Protein 1AKY (pdb70)

Solvent-accessible surface area: 11157 Å² total; per-residue (Å²): 169,62,3,56,0,0,2,6,4,7,14,19,3,20,28,45,56,4,0,70,50,0,72,127,92,0,124,3,9,55,5,10,3,18,60,36,11,64,52,41,37,94,146,45,47,142,53,0,92,90,2,73,128,66,26,43,104,4,37,57,16,53,38,97,63,12,9,85,35,0,92,79,62,15,100,106,43,112,43,12,189,75,4,1,0,0,14,10,2,5,72,12,55,56,5,1,97,82,2,69,86,28,5,137,140,91,57,39,81,25,63,49,0,0,12,0,96,21,99,48,149,77,0,67,47,50,2,89,5,40,8,17,4,80,76,60,35,93,33,26,15,95,132,121,64,74,9,184,77,110,111,104,0,48,123,66,42,87,66,8,64,101,41,66,11,4,70,57,104,3,4,129,118,33,18,62,14,11,75,73,84,9,66,54,0,9,77,48,7,96,184,82,62,33,79,12,14,2,67,1,45,76,84,74,81,67,7,49,60,34,0,22,89,79,13,63,88,108

Nearest PDB structures (foldseek):
  2aky-assembly1_A  TM=9.983E-01  e=8.468E-45  Saccharomyces cerevisiae
  3aky-assembly1_A  TM=1.003E+00  e=2.292E-43  Saccharomyces cerevisiae
  1dvr-assembly1_B  TM=8.438E-01  e=1.370E-36  Saccharomyces cerevisiae
  5g3y-assembly1_A  TM=9.741E-01  e=3.242E-28  synthetic construct
  1p3j-assembly1_A  TM=9.763E-01  e=2.985E-27  Bacillus subtilis

Foldseek 3Di:
DAAAEEEDEAALLQLLVQQVVVCVVQVAAEAELVLVLLVCLVVVHPSNVVVVVQLLQQHDDDLVVSLVVVLCCCVPPPRCVRYYYYGPPPQFPVRVVSVQVSCVVVVHHHQAYEYRDDDPVVRLQSLQQWWADSVPGRIAGVPQGAQPPHQADVVPGHGTHRDSNRDPSSSVSNRVSNVPGRVVVQVVCVVVPRYDYFHSVDDDVRRNVRVCVSSPHD

Structure (mmCIF, N/CA/C/O backbone):
data_1AKY
#
_entry.id   1AKY
#
_cell.length_a   36.300
_cell.length_b   40.500
_cell.length_c   45.700
_cell.angle_alpha   110.80
_cell.angle_beta   109.00
_cell.angle_gamma   63.30
#
_symmetry.space_group_name_H-M   'P 1'
#
loop_
_entity.id
_entity.type
_entity.pdbx_description
1 polymer 'ADENYLATE KINASE'
2 non-polymer "BIS(ADENOSINE)-5'-PENTAPHOSPHATE"
3 non-polymer IMIDAZOLE
4 water water
#
loop_
_atom_site.group_PDB
_atom_site.id
_atom_site.type_symbol
_atom_site.label_atom_id
_atom_site.label_alt_id
_atom_site.label_comp_id
_atom_site.label_asym_id
_atom_site.label_entity_id
_atom_site.label_seq_id
_atom_site.pdbx_PDB_ins_code
_atom_site.Cartn_x
_atom_site.Cartn_y
_atom_site.Cartn_z
_atom_site.occupancy
_atom_site.B_iso_or_equiv
_atom_site.auth_seq_id
_atom_site.auth_comp_id
_atom_site.auth_asym_id
_atom_site.auth_atom_id
_atom_site.pdbx_PDB_model_num
ATOM 1 N N . GLU A 1 3 ? 14.184 13.490 -4.929 1.00 119.24 3 GLU A N 1
ATOM 2 C CA . GLU A 1 3 ? 15.396 13.411 -4.121 1.00 109.94 3 GLU A CA 1
ATOM 3 C C . GLU A 1 3 ? 15.866 14.851 -3.880 1.00 99.12 3 GLU A C 1
ATOM 4 O O . GLU A 1 3 ? 16.993 15.085 -3.434 1.00 99.66 3 GLU A O 1
ATOM 11 N N . SER A 1 4 ? 15.007 15.811 -4.221 1.00 86.29 4 SER A N 1
ATOM 12 C CA . SER A 1 4 ? 15.322 17.228 -4.061 1.00 70.89 4 SER A CA 1
ATOM 13 C C . SER A 1 4 ? 14.070 18.032 -3.724 1.00 59.33 4 SER A C 1
ATOM 14 O O . SER A 1 4 ? 12.996 17.802 -4.288 1.00 58.86 4 SER A O 1
ATOM 19 N N . ILE A 1 5 ? 14.201 18.929 -2.752 1.00 44.03 5 ILE A N 1
ATOM 20 C CA . ILE A 1 5 ? 13.074 19.721 -2.282 1.00 33.58 5 ILE A CA 1
ATOM 21 C C . ILE A 1 5 ? 13.547 21.144 -1.984 1.00 26.04 5 ILE A C 1
ATOM 22 O O . ILE A 1 5 ? 14.699 21.353 -1.599 1.00 24.74 5 ILE A O 1
ATOM 28 N N . ARG A 1 6 ? 12.726 22.115 -2.368 1.00 19.02 6 ARG A N 1
ATOM 29 C CA . ARG A 1 6 ? 12.880 23.485 -1.904 1.00 18.55 6 ARG A CA 1
ATOM 30 C C . ARG A 1 6 ? 11.579 23.883 -1.238 1.00 16.49 6 ARG A C 1
ATOM 31 O O . ARG A 1 6 ? 10.536 23.965 -1.893 1.00 20.58 6 ARG A O 1
ATOM 45 N N . MET A 1 7 ? 11.616 24.044 0.080 1.00 16.55 7 MET A N 1
ATOM 46 C CA . MET A 1 7 ? 10.387 24.238 0.835 1.00 15.82 7 MET A CA 1
ATOM 47 C C . MET A 1 7 ? 10.553 25.163 2.041 1.00 15.48 7 MET A C 1
ATOM 48 O O . MET A 1 7 ? 11.664 25.406 2.508 1.00 17.04 7 MET A O 1
ATOM 54 N N . VAL A 1 8 ? 9.423 25.630 2.563 1.00 16.55 8 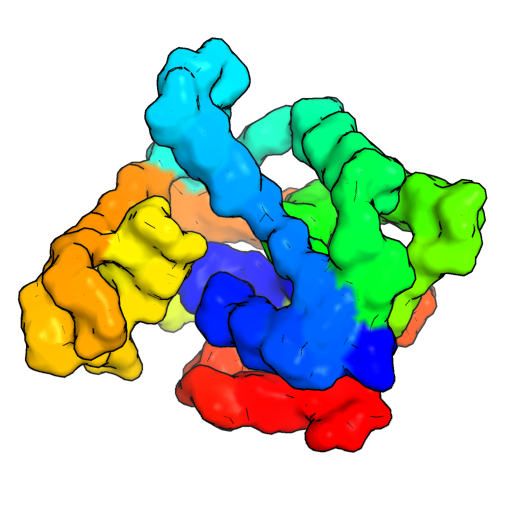VAL A N 1
ATOM 55 C CA . VAL A 1 8 ? 9.379 26.424 3.790 1.00 16.72 8 VAL A CA 1
ATOM 56 C C . VAL A 1 8 ? 8.557 25.694 4.870 1.00 18.07 8 VAL A C 1
ATOM 57 O O . VAL A 1 8 ? 7.533 25.083 4.570 1.00 15.83 8 VAL A O 1
ATOM 62 N N . LEU A 1 9 ? 9.052 25.699 6.107 1.00 14.11 9 LEU A N 1
ATOM 63 C CA . LEU A 1 9 ? 8.326 25.152 7.261 1.00 17.66 9 LEU A CA 1
ATOM 64 C C . LEU A 1 9 ? 7.829 26.314 8.131 1.00 19.26 9 LEU A C 1
ATOM 65 O O . LEU A 1 9 ? 8.634 27.111 8.616 1.00 18.58 9 LEU A O 1
ATOM 71 N N . ILE A 1 10 ? 6.510 26.438 8.281 1.00 14.51 10 ILE A N 1
ATOM 72 C CA . ILE A 1 10 ? 5.899 27.559 9.003 1.00 16.84 10 ILE A CA 1
ATOM 73 C C . ILE A 1 10 ? 5.126 27.011 10.203 1.00 15.46 10 ILE A C 1
ATOM 74 O O . ILE A 1 10 ? 4.346 26.074 10.054 1.00 16.96 10 ILE A O 1
ATOM 80 N N . GLY A 1 11 ? 5.269 27.643 11.361 1.00 14.15 11 GLY A N 1
ATOM 81 C CA . GLY A 1 11 ? 4.486 27.232 12.513 1.00 16.36 11 GLY A CA 1
ATOM 82 C C . GLY A 1 11 ? 4.733 28.119 13.719 1.00 15.77 11 GLY A C 1
ATOM 83 O O . GLY A 1 11 ? 5.784 28.751 13.803 1.00 13.58 11 GLY A O 1
ATOM 85 N N . PRO A 1 12 ? 3.795 28.177 14.683 1.00 16.82 12 PRO A N 1
ATOM 86 C CA . PRO A 1 12 ? 4.023 28.899 15.943 1.00 11.69 12 PRO A CA 1
ATOM 87 C C . PRO A 1 12 ? 5.144 28.287 16.792 1.00 12.14 12 PRO A C 1
ATOM 88 O O . PRO A 1 12 ? 5.534 27.140 16.588 1.00 14.56 12 PRO A O 1
ATOM 92 N N . PRO A 1 13 ? 5.678 29.053 17.759 1.00 17.09 13 PRO A N 1
ATOM 93 C CA . PRO A 1 13 ? 6.661 28.486 18.690 1.00 16.79 13 PRO A CA 1
ATOM 94 C C . PRO A 1 13 ? 6.167 27.202 19.363 1.00 16.17 13 PRO A C 1
ATOM 95 O O . PRO A 1 13 ? 5.051 27.150 19.883 1.00 14.44 13 PRO A O 1
ATOM 99 N N . GLY A 1 14 ? 6.978 26.152 19.274 1.00 13.83 14 GLY A N 1
ATOM 100 C CA . GLY A 1 14 ? 6.620 24.877 19.872 1.00 16.28 14 GLY A CA 1
ATOM 101 C C . GLY A 1 14 ? 5.846 23.898 18.994 1.00 15.42 14 GLY A C 1
ATOM 102 O O . GLY A 1 14 ? 5.577 22.781 19.428 1.00 17.08 14 GLY A O 1
ATOM 104 N N . ALA A 1 15 ? 5.527 24.271 17.756 1.00 13.48 15 ALA A N 1
ATOM 105 C CA . ALA A 1 15 ? 4.714 23.411 16.892 1.00 14.21 15 ALA A CA 1
ATOM 106 C C . ALA A 1 15 ? 5.413 22.129 16.432 1.00 15.46 15 ALA A C 1
ATOM 107 O O . ALA A 1 15 ? 4.752 21.149 16.081 1.00 15.82 15 ALA A O 1
ATOM 110 N N . GLY A 1 16 ? 6.741 22.161 16.362 1.00 14.80 16 GLY A N 1
ATOM 111 C CA . GLY A 1 16 ? 7.490 20.977 15.976 1.00 13.43 16 GLY A CA 1
ATOM 112 C C . GLY A 1 16 ? 8.408 21.145 14.778 1.00 12.14 16 GLY A C 1
ATOM 113 O O . GLY A 1 16 ? 8.886 20.155 14.226 1.00 14.38 16 GLY A O 1
ATOM 115 N N . LYS A 1 17 ? 8.743 22.384 14.429 1.00 12.57 17 LYS A N 1
ATOM 116 C CA . LYS A 1 17 ? 9.612 22.635 13.281 1.00 13.82 17 LYS A CA 1
ATOM 117 C C . LYS A 1 17 ? 10.988 21.983 13.415 1.00 13.71 17 LYS A C 1
ATOM 118 O O . LYS A 1 17 ? 11.441 21.282 12.513 1.00 16.36 17 LYS A O 1
ATOM 128 N N . GLY A 1 18 ? 11.650 22.227 14.541 1.00 14.58 18 GLY A N 1
ATOM 129 C CA . GLY A 1 18 ? 12.967 21.660 14.779 1.00 15.35 18 GLY A CA 1
ATOM 130 C C . GLY A 1 18 ? 12.977 20.152 14.955 1.00 15.01 18 GLY A C 1
ATOM 131 O O . GLY A 1 18 ? 13.997 19.501 14.740 1.00 19.03 18 GLY A O 1
ATOM 133 N N . THR A 1 19 ? 11.834 19.590 15.328 1.00 15.93 19 THR A N 1
ATOM 134 C CA . THR A 1 19 ? 11.692 18.148 15.501 1.00 14.83 19 THR A CA 1
ATOM 135 C C . THR A 1 19 ? 11.526 17.433 14.149 1.00 15.86 19 THR A C 1
ATOM 136 O O . THR A 1 19 ? 12.087 16.357 13.940 1.00 17.48 19 THR A O 1
ATOM 142 N N . GLN A 1 20 ? 10.868 18.091 13.196 1.00 13.95 20 GLN A N 1
ATOM 143 C CA . GLN A 1 20 ? 10.591 17.485 11.892 1.00 14.87 20 GLN A CA 1
ATOM 144 C C . GLN A 1 20 ? 11.670 17.742 10.832 1.00 20.95 20 GLN A C 1
ATOM 145 O O . GLN A 1 20 ? 11.864 16.924 9.927 1.00 19.65 20 GLN A O 1
ATOM 154 N N . ALA A 1 21 ? 12.350 18.884 10.926 1.00 18.98 21 ALA A N 1
ATOM 155 C CA . ALA A 1 21 ? 13.355 19.266 9.931 1.00 21.96 21 ALA A CA 1
ATOM 156 C C . ALA A 1 21 ? 14.483 18.239 9.691 1.00 23.41 21 ALA A C 1
ATOM 157 O O . ALA A 1 21 ? 14.889 18.025 8.550 1.00 25.18 21 ALA A O 1
ATOM 160 N N . PRO A 1 22 ? 14.977 17.564 10.747 1.00 25.10 22 PRO A N 1
ATOM 161 C CA . PRO A 1 22 ? 15.916 16.451 10.535 1.00 26.67 22 PRO A CA 1
ATOM 162 C C . PRO A 1 22 ? 15.373 15.348 9.625 1.00 29.75 22 PRO A C 1
ATOM 163 O O . PRO A 1 22 ? 16.106 14.795 8.803 1.00 35.80 22 PRO A O 1
ATOM 167 N N . ASN A 1 23 ? 14.103 14.998 9.812 1.00 28.60 23 ASN A N 1
ATOM 168 C CA . ASN A 1 23 ? 13.456 13.990 8.980 1.00 24.64 23 ASN A CA 1
ATOM 169 C C . ASN A 1 23 ? 13.544 14.390 7.517 1.00 26.65 23 ASN A C 1
ATOM 170 O O . ASN A 1 23 ? 13.907 13.583 6.664 1.00 24.94 23 ASN A O 1
ATOM 178 N N . LEU A 1 24 ? 13.165 15.631 7.232 1.00 24.60 24 LEU A N 1
ATOM 179 C CA . LEU A 1 24 ? 13.160 16.146 5.869 1.00 25.43 24 LEU A CA 1
ATOM 180 C C . LEU A 1 24 ? 14.573 16.219 5.295 1.00 29.58 24 LEU A C 1
ATOM 181 O O . LEU A 1 24 ? 14.805 15.900 4.131 1.00 27.56 24 LEU A O 1
ATOM 187 N N . GLN A 1 25 ? 15.519 16.623 6.132 1.00 27.78 25 GLN A N 1
ATOM 188 C CA . GLN A 1 25 ? 16.905 16.755 5.720 1.00 32.10 25 GLN A CA 1
ATOM 189 C C . GLN A 1 25 ? 17.532 15.394 5.403 1.00 33.95 25 GLN A C 1
ATOM 190 O O . GLN A 1 25 ? 18.307 15.269 4.456 1.00 36.87 25 GLN A O 1
ATOM 199 N N . GLU A 1 26 ? 17.104 14.357 6.116 1.00 36.09 26 GLU A N 1
ATOM 200 C CA . GLU A 1 26 ? 17.582 12.999 5.854 1.00 37.38 26 GLU A CA 1
ATOM 201 C C . GLU A 1 26 ? 16.960 12.431 4.573 1.00 35.03 26 GLU A C 1
ATOM 202 O O . GLU A 1 26 ? 17.662 11.904 3.712 1.00 40.33 26 GLU A O 1
ATOM 209 N N . ARG A 1 27 ? 15.654 12.614 4.419 1.00 34.23 27 ARG A N 1
ATOM 210 C CA . ARG A 1 27 ? 14.919 12.068 3.281 1.00 33.24 27 ARG A CA 1
ATOM 211 C C . ARG A 1 27 ? 15.318 12.700 1.939 1.00 35.12 27 ARG A C 1
ATOM 212 O O . ARG A 1 27 ? 15.507 11.988 0.951 1.00 37.99 27 ARG A O 1
ATOM 226 N N . PHE A 1 28 ? 15.503 14.019 1.911 1.00 32.04 28 PHE A N 1
ATOM 227 C CA . PHE A 1 28 ? 15.726 14.712 0.641 1.00 28.84 28 PHE A CA 1
ATOM 228 C C . PHE A 1 28 ? 17.145 15.243 0.453 1.00 28.95 28 PHE A C 1
ATOM 229 O O . PHE A 1 28 ? 17.458 15.846 -0.576 1.00 31.97 28 PHE A O 1
ATOM 238 N N . HIS A 1 29 ? 17.992 15.026 1.454 1.00 32.76 29 HIS A N 1
ATOM 239 C CA . HIS A 1 29 ? 19.366 15.527 1.439 1.00 40.97 29 HIS A CA 1
ATOM 240 C C . HIS A 1 29 ? 19.438 17.026 1.136 1.00 38.79 29 HIS A C 1
ATOM 241 O O . HIS A 1 29 ? 20.330 17.489 0.421 1.00 37.62 29 HIS A O 1
ATOM 251 N N . ALA A 1 30 ? 18.551 17.786 1.772 1.00 34.57 30 ALA A N 1
ATOM 252 C CA . ALA A 1 30 ? 18.492 19.227 1.586 1.00 29.25 30 ALA A CA 1
ATOM 253 C C . ALA A 1 30 ? 19.225 19.952 2.707 1.00 27.90 30 ALA A C 1
ATOM 254 O O . ALA A 1 30 ? 19.445 19.393 3.780 1.00 26.54 30 ALA A O 1
ATOM 257 N N . ALA A 1 31 ? 19.665 21.175 2.429 1.00 27.04 31 ALA A N 1
ATOM 258 C CA . ALA A 1 31 ? 20.262 22.019 3.452 1.00 21.62 31 ALA A CA 1
ATOM 259 C C . ALA A 1 31 ? 19.171 22.505 4.399 1.00 20.42 31 ALA A C 1
ATOM 260 O O . ALA A 1 31 ? 18.085 22.906 3.968 1.00 23.70 31 ALA A O 1
ATOM 263 N N . HIS A 1 32 ? 19.438 22.398 5.693 1.00 20.85 32 HIS A N 1
ATOM 264 C CA . HIS A 1 32 ? 18.511 22.888 6.703 1.00 19.71 32 HIS A CA 1
ATOM 265 C C . HIS A 1 32 ? 18.934 24.292 7.125 1.00 18.87 32 HIS A C 1
ATOM 266 O O . HIS A 1 32 ? 19.987 24.473 7.734 1.00 20.09 32 HIS A O 1
ATOM 276 N N . LEU A 1 33 ? 18.179 25.292 6.681 1.00 18.59 33 LEU A N 1
ATOM 277 C CA . LEU A 1 33 ? 18.489 26.681 7.008 1.00 17.85 33 LEU A CA 1
ATOM 278 C C . LEU A 1 33 ? 17.520 27.212 8.062 1.00 16.32 33 LEU A C 1
ATOM 279 O O . LEU A 1 33 ? 16.381 27.570 7.756 1.00 17.26 33 LEU A O 1
ATOM 285 N N . ALA A 1 34 ? 17.981 27.228 9.309 1.00 16.66 34 ALA A N 1
ATOM 286 C CA . ALA A 1 34 ? 17.182 27.677 10.444 1.00 15.40 34 ALA A CA 1
ATOM 287 C C . ALA A 1 34 ? 17.759 28.974 10.997 1.00 15.79 34 ALA A C 1
ATOM 288 O O . ALA A 1 34 ? 18.845 28.987 11.575 1.00 16.12 34 ALA A O 1
ATOM 291 N N . THR A 1 35 ? 17.021 30.060 10.824 1.00 15.10 35 THR A N 1
ATOM 292 C CA . THR A 1 35 ? 17.490 31.378 11.222 1.00 17.57 35 THR A CA 1
ATOM 293 C C . THR A 1 35 ? 17.656 31.554 12.748 1.00 14.35 35 THR A C 1
ATOM 294 O O . THR A 1 35 ? 18.558 32.256 13.202 1.00 15.01 35 THR A O 1
ATOM 300 N N . GLY A 1 36 ? 16.876 30.814 13.531 1.00 13.83 36 GLY A N 1
ATOM 301 C CA . GLY A 1 36 ? 17.091 30.772 14.967 1.00 12.17 36 GLY A CA 1
ATOM 302 C C . GLY A 1 36 ? 18.432 30.169 15.363 1.00 15.42 36 GLY A C 1
ATOM 303 O O . GLY A 1 36 ? 19.133 30.719 16.213 1.00 17.01 36 GLY A O 1
ATOM 305 N N . ASP A 1 37 ? 18.789 29.036 14.763 1.00 15.68 37 ASP A N 1
ATOM 306 C CA . ASP A 1 37 ? 20.086 28.407 15.013 1.00 15.58 37 ASP A CA 1
ATOM 307 C C . ASP A 1 37 ? 21.240 29.313 14.566 1.00 15.74 37 ASP A C 1
ATOM 308 O O . ASP A 1 37 ? 22.304 29.320 15.182 1.00 16.84 37 ASP A O 1
ATOM 314 N N . MET A 1 38 ? 21.050 30.029 13.462 1.00 14.66 38 MET A N 1
ATOM 315 C CA . MET A 1 38 ? 22.081 30.935 12.959 1.00 15.31 38 MET A CA 1
ATOM 316 C C . MET A 1 38 ? 22.326 32.070 13.947 1.00 19.04 38 MET A C 1
ATOM 317 O O . MET A 1 38 ? 23.473 32.368 14.275 1.00 18.74 38 MET A O 1
ATOM 323 N N . LEU A 1 39 ? 21.251 32.648 14.475 1.00 15.77 39 LEU A N 1
ATOM 324 C CA . LEU A 1 39 ? 21.369 33.686 15.492 1.00 14.81 39 LEU A CA 1
ATOM 325 C C . LEU A 1 39 ? 22.026 33.162 16.766 1.00 17.87 39 LEU A C 1
ATOM 326 O O . LEU A 1 39 ? 22.879 33.831 17.351 1.00 19.69 39 LEU A O 1
ATOM 332 N N . ARG A 1 40 ? 21.653 31.953 17.182 1.00 18.16 40 ARG A N 1
ATOM 333 C CA . ARG A 1 40 ? 22.233 31.358 18.380 1.00 14.31 40 ARG A CA 1
ATOM 334 C C . ARG A 1 40 ? 23.723 31.041 18.237 1.00 18.37 40 ARG A C 1
ATOM 335 O O . ARG A 1 40 ? 24.468 31.179 19.207 1.00 19.44 40 ARG A O 1
ATOM 349 N N . SER A 1 41 ? 24.185 30.730 17.025 1.00 18.85 41 SER A N 1
ATOM 350 C CA . SER A 1 41 ? 25.621 30.550 16.814 1.00 21.99 41 SER A CA 1
ATOM 351 C C . SER A 1 41 ? 26.377 31.883 16.896 1.00 27.27 41 SER A C 1
ATOM 352 O O . SER A 1 41 ? 27.483 31.931 17.438 1.00 29.43 41 SER A O 1
ATOM 357 N N . GLN A 1 42 ? 25.739 32.974 16.478 1.00 18.70 42 GLN A N 1
ATOM 358 C CA . GLN A 1 42 ? 26.315 34.307 16.672 1.00 19.42 42 GLN A CA 1
ATOM 359 C C . GLN A 1 42 ? 26.446 34.630 18.158 1.00 24.57 42 GLN A C 1
ATOM 360 O O . GLN A 1 42 ? 27.423 35.240 18.584 1.00 29.20 42 GLN A O 1
ATOM 369 N N . ILE A 1 43 ? 25.448 34.238 18.944 1.00 23.65 43 ILE A N 1
ATOM 370 C CA . ILE A 1 43 ? 25.487 34.473 20.376 1.00 24.23 43 ILE A CA 1
ATOM 371 C C . ILE A 1 43 ? 26.654 33.715 21.013 1.00 26.57 43 ILE A C 1
ATOM 372 O O . ILE A 1 43 ? 27.471 34.312 21.710 1.00 31.34 43 ILE A O 1
ATOM 378 N N . ALA A 1 44 ? 26.816 32.449 20.643 1.00 25.92 44 ALA A N 1
ATOM 379 C CA . ALA A 1 44 ? 27.891 31.613 21.182 1.00 25.54 44 ALA A CA 1
ATOM 380 C C . ALA A 1 44 ? 29.299 32.103 20.807 1.00 28.74 44 ALA A C 1
ATOM 381 O O . ALA A 1 44 ? 30.266 31.845 21.531 1.00 33.50 44 ALA A O 1
ATOM 384 N N . LYS A 1 45 ? 29.418 32.765 19.659 1.00 28.26 45 LYS A N 1
ATOM 385 C CA . LYS A 1 45 ? 30.693 33.333 19.220 1.00 29.01 45 LYS A CA 1
ATOM 386 C C . LYS A 1 45 ? 30.975 34.641 19.944 1.00 29.05 45 LYS A C 1
ATOM 387 O O . LYS A 1 45 ? 32.049 35.218 19.796 1.00 33.35 45 LYS A O 1
ATOM 397 N N . GLY A 1 46 ? 29.960 35.169 20.616 1.00 24.71 46 GLY A N 1
ATOM 398 C CA . GLY A 1 46 ? 30.105 36.438 21.301 1.00 28.34 46 GLY A CA 1
ATOM 399 C C . GLY A 1 46 ? 30.258 37.640 20.379 1.00 30.03 46 GLY A C 1
ATOM 400 O O . GLY A 1 46 ? 30.800 38.666 20.796 1.00 36.33 46 GLY A O 1
ATOM 402 N N . THR A 1 47 ? 29.766 37.543 19.145 1.00 27.61 47 THR A N 1
ATOM 403 C CA . THR A 1 47 ? 29.846 38.672 18.213 1.00 28.49 47 THR A CA 1
ATOM 404 C C . THR A 1 47 ? 28.841 39.764 18.563 1.00 29.21 47 THR A C 1
ATOM 405 O O . THR A 1 47 ? 27.861 39.511 19.254 1.00 33.51 47 THR A O 1
ATOM 411 N N . GLN A 1 48 ? 29.032 40.954 18.003 1.00 28.50 48 GLN A N 1
ATOM 412 C CA . GLN A 1 48 ? 28.171 42.081 18.340 1.00 29.06 48 GLN A CA 1
ATOM 413 C C . GLN A 1 48 ? 26.738 41.873 17.865 1.00 25.15 48 GLN A C 1
ATOM 414 O O . GLN A 1 48 ? 25.792 42.257 18.549 1.00 25.89 48 GLN A O 1
ATOM 423 N N . LEU A 1 49 ? 26.575 41.299 16.679 1.00 23.01 49 LEU A N 1
ATOM 424 C CA . LEU A 1 49 ? 25.244 40.950 16.207 1.00 22.31 49 LEU A CA 1
ATOM 425 C C . LEU A 1 49 ? 24.604 39.948 17.176 1.00 20.24 49 LEU A C 1
ATOM 426 O O . LEU A 1 49 ? 23.444 40.096 17.551 1.00 20.82 49 LEU A O 1
ATOM 432 N N . GLY A 1 50 ? 25.405 39.006 17.666 1.00 21.34 50 GLY A N 1
ATOM 433 C CA . GLY A 1 50 ? 24.900 38.003 18.586 1.00 21.09 50 GLY A CA 1
ATOM 434 C C . GLY A 1 50 ? 24.386 38.578 19.890 1.00 20.31 50 GLY A C 1
ATOM 435 O O . GLY A 1 50 ? 23.315 38.194 20.364 1.00 23.06 50 GLY A O 1
ATOM 437 N N . LEU A 1 51 ? 25.115 39.536 20.452 1.00 22.23 51 LEU A N 1
ATOM 438 C CA . LEU A 1 51 ? 24.721 40.125 21.727 1.00 22.02 51 LEU A CA 1
ATOM 439 C C . LEU A 1 51 ? 23.489 41.026 21.612 1.00 22.10 51 LEU A C 1
ATOM 440 O O . LEU A 1 51 ? 22.635 41.034 22.496 1.00 23.51 51 LEU A O 1
ATOM 446 N N . GLU A 1 52 ? 23.361 41.743 20.500 1.00 20.04 52 GLU A N 1
ATOM 447 C CA . GLU A 1 52 ? 22.155 42.535 20.251 1.00 20.54 52 GLU A CA 1
ATOM 448 C C . GLU A 1 52 ? 20.927 41.667 19.989 1.00 15.50 52 GLU A C 1
ATOM 449 O O . GLU A 1 52 ? 19.844 41.935 20.507 1.00 19.90 52 GLU A O 1
ATOM 456 N N . ALA A 1 53 ? 21.105 40.619 19.195 1.00 15.91 53 ALA A N 1
ATOM 457 C CA . ALA A 1 53 ? 20.021 39.698 18.896 1.00 18.48 53 ALA A CA 1
ATOM 458 C C . ALA A 1 53 ? 19.545 38.975 20.157 1.00 18.33 53 ALA A C 1
ATOM 459 O O . ALA A 1 53 ? 18.344 38.770 20.336 1.00 20.13 53 ALA A O 1
ATOM 462 N N . LYS A 1 54 ? 20.473 38.628 21.047 1.00 19.09 54 LYS A N 1
ATOM 463 C CA . LYS A 1 54 ? 20.100 37.911 22.260 1.00 20.30 54 LYS A CA 1
ATOM 464 C C . LYS A 1 54 ? 19.081 38.667 23.112 1.00 17.93 54 LYS A C 1
ATOM 465 O O . LYS A 1 54 ? 18.134 38.076 23.633 1.00 17.02 54 LYS A O 1
ATOM 475 N N . LYS A 1 55 ? 19.259 39.978 23.236 1.00 18.29 55 LYS A N 1
ATOM 476 C CA . LYS A 1 55 ? 18.327 40.793 24.006 1.00 19.35 55 LYS A CA 1
ATOM 477 C C . LYS A 1 55 ? 16.929 40.778 23.399 1.00 23.00 55 LYS A C 1
ATOM 478 O O . LYS A 1 55 ? 15.934 40.667 24.113 1.00 21.61 55 LYS A O 1
ATOM 488 N N . ILE A 1 56 ? 16.858 40.908 22.078 1.00 18.95 56 ILE A N 1
ATOM 489 C CA . ILE A 1 56 ? 15.585 40.932 21.369 1.00 17.15 56 ILE A CA 1
ATOM 490 C C . ILE A 1 56 ? 14.887 39.569 21.456 1.00 16.34 56 ILE A C 1
ATOM 491 O O . ILE A 1 56 ? 13.702 39.488 21.784 1.00 17.81 56 ILE A O 1
ATOM 497 N N . MET A 1 57 ? 15.649 38.501 21.245 1.00 15.74 57 MET A N 1
ATOM 498 C CA . MET A 1 57 ? 15.103 37.146 21.292 1.00 16.58 57 MET A CA 1
ATOM 499 C C . MET A 1 57 ? 14.541 36.806 22.675 1.00 20.37 57 MET A C 1
ATOM 500 O O . MET A 1 57 ? 13.416 36.314 22.786 1.00 17.45 57 MET A O 1
ATOM 506 N N . ASP A 1 58 ? 15.291 37.144 23.723 1.00 23.94 58 ASP A N 1
ATOM 507 C CA . ASP A 1 58 ? 14.868 36.866 25.095 1.00 26.02 58 ASP A CA 1
ATOM 508 C C . ASP A 1 58 ? 13.644 37.682 25.543 1.00 23.59 58 ASP A C 1
ATOM 509 O O . ASP A 1 58 ? 13.006 37.346 26.545 1.00 25.04 58 ASP A O 1
ATOM 515 N N . GLN A 1 59 ? 13.345 38.772 24.837 1.00 24.12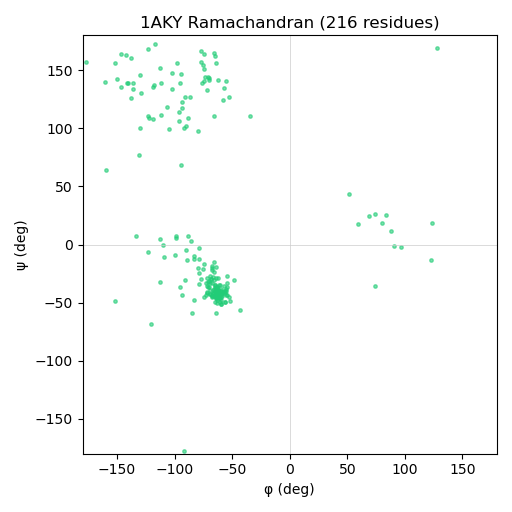 59 GLN A N 1
ATOM 516 C CA . GLN A 1 59 ? 12.146 39.566 25.119 1.00 27.32 59 GLN A CA 1
ATOM 517 C C . GLN A 1 59 ? 10.942 39.082 24.311 1.00 26.71 59 GLN A C 1
ATOM 518 O O . GLN A 1 59 ? 9.865 39.676 24.385 1.00 28.04 59 GLN A O 1
ATOM 527 N N . GLY A 1 60 ? 11.167 38.114 23.427 1.00 23.50 60 GLY A N 1
ATOM 528 C CA . GLY A 1 60 ? 10.094 37.650 22.566 1.00 18.95 60 GLY A CA 1
ATOM 529 C C . GLY A 1 60 ? 9.810 38.528 21.359 1.00 20.32 60 GLY A C 1
ATOM 530 O O . GLY A 1 60 ? 8.759 38.394 20.734 1.00 21.34 60 GLY A O 1
ATOM 532 N N . GLY A 1 61 ? 10.759 39.383 20.987 1.00 19.31 61 GLY A N 1
ATOM 533 C CA . GLY A 1 61 ? 10.603 40.173 19.775 1.00 18.31 61 GLY A CA 1
ATOM 534 C C . GLY A 1 61 ? 11.200 39.536 18.521 1.00 19.98 61 GLY A C 1
ATOM 535 O O . GLY A 1 61 ? 11.741 38.428 18.571 1.00 19.43 61 GLY A O 1
ATOM 537 N N . LEU A 1 62 ? 11.126 40.247 17.397 1.00 21.70 62 LEU A N 1
ATOM 538 C CA . LEU A 1 62 ? 11.675 39.764 16.133 1.00 19.00 62 LEU A CA 1
ATOM 539 C C . LEU A 1 62 ? 12.877 40.599 15.719 1.00 16.57 62 LEU A C 1
ATOM 540 O O . LEU A 1 62 ? 12.876 41.816 15.881 1.00 19.42 62 LEU A O 1
ATOM 546 N N . VAL A 1 63 ? 13.911 39.932 15.217 1.00 16.52 63 VAL A N 1
ATOM 547 C CA . VAL A 1 63 ? 15.100 40.603 14.692 1.00 13.26 63 VAL A CA 1
ATOM 548 C C . VAL A 1 63 ? 14.794 41.238 13.324 1.00 17.52 63 VAL A C 1
ATOM 549 O O . VAL A 1 63 ? 13.893 40.785 12.612 1.00 17.35 63 VAL A O 1
ATOM 554 N N . SER A 1 64 ? 15.499 42.321 12.991 1.00 16.25 64 SER A N 1
ATOM 555 C CA . SER A 1 64 ? 15.198 43.127 11.805 1.00 17.42 64 SER A CA 1
ATOM 556 C C . SER A 1 64 ? 15.181 42.352 10.484 1.00 12.26 64 SER A C 1
ATOM 557 O O . SER A 1 64 ? 16.055 41.525 10.226 1.00 16.46 64 SER A O 1
ATOM 562 N N . ASP A 1 65 ? 14.228 42.689 9.618 1.00 14.54 65 ASP A N 1
ATOM 563 C CA . ASP A 1 65 ? 14.117 42.055 8.309 1.00 17.08 65 ASP A CA 1
ATOM 564 C C . ASP A 1 65 ? 15.422 42.188 7.522 1.00 16.70 65 ASP A C 1
ATOM 565 O O . ASP A 1 65 ? 15.846 41.243 6.858 1.00 19.27 65 ASP A O 1
ATOM 571 N N . ASP A 1 66 ? 16.065 43.351 7.609 1.00 17.32 66 ASP A N 1
ATOM 572 C CA . ASP A 1 66 ? 17.290 43.594 6.851 1.00 17.15 66 ASP A CA 1
ATOM 573 C C . ASP A 1 66 ? 18.374 42.590 7.223 1.00 15.40 66 ASP A C 1
ATOM 574 O O . ASP A 1 66 ? 18.988 41.987 6.345 1.00 20.01 66 ASP A O 1
ATOM 580 N N . ILE A 1 67 ? 18.586 42.379 8.521 1.00 13.82 67 ILE A N 1
ATOM 581 C CA . ILE A 1 67 ? 19.600 41.432 8.967 1.00 15.32 67 ILE A CA 1
ATOM 582 C C . ILE A 1 67 ? 19.265 40.018 8.499 1.00 16.04 67 ILE A C 1
ATOM 583 O O . ILE A 1 67 ? 20.123 39.312 7.970 1.00 16.61 67 ILE A O 1
ATOM 589 N N . MET A 1 68 ? 18.001 39.634 8.642 1.00 15.50 68 MET A N 1
ATOM 590 C CA . MET A 1 68 ? 17.568 38.276 8.336 1.00 14.53 68 MET A CA 1
ATOM 591 C C . MET A 1 68 ? 17.618 37.966 6.839 1.00 17.97 68 MET A C 1
ATOM 592 O O . MET A 1 68 ? 18.098 36.906 6.440 1.00 17.16 68 MET A O 1
ATOM 598 N N . VAL A 1 69 ? 17.171 38.906 6.011 1.00 18.70 69 VAL A N 1
ATOM 599 C CA . VAL A 1 69 ? 17.254 38.738 4.561 1.00 22.93 69 VAL A CA 1
ATOM 600 C C . VAL A 1 69 ? 18.712 38.625 4.077 1.00 21.23 69 VAL A C 1
ATOM 601 O O . VAL A 1 69 ? 19.028 37.717 3.310 1.00 20.91 69 VAL A O 1
ATOM 606 N N . ASN A 1 70 ? 19.615 39.439 4.631 1.00 20.90 70 ASN A N 1
ATOM 607 C CA . ASN A 1 70 ? 21.034 39.379 4.261 1.00 21.55 70 ASN A CA 1
ATOM 608 C C . ASN A 1 70 ? 21.667 38.022 4.604 1.00 23.62 70 ASN A C 1
ATOM 609 O O . ASN A 1 70 ? 22.451 37.478 3.827 1.00 21.16 70 ASN A O 1
ATOM 617 N N . MET A 1 71 ? 21.315 37.483 5.768 1.00 19.29 71 MET A N 1
ATOM 618 C CA . MET A 1 71 ? 21.822 36.194 6.238 1.00 19.90 71 MET A CA 1
ATOM 619 C C . MET A 1 71 ? 21.444 35.054 5.292 1.00 19.31 71 MET A C 1
ATOM 620 O O . MET A 1 71 ? 22.249 34.178 4.994 1.00 23.61 71 MET A O 1
ATOM 626 N N . ILE A 1 72 ? 20.186 35.037 4.877 1.00 19.04 72 ILE A N 1
ATOM 627 C CA . ILE A 1 72 ? 19.676 33.984 4.016 1.00 20.07 72 ILE A CA 1
ATOM 628 C C . ILE A 1 72 ? 20.239 34.111 2.596 1.00 20.28 72 ILE A C 1
ATOM 629 O O . ILE A 1 72 ? 20.733 33.136 2.032 1.00 23.21 72 ILE A O 1
ATOM 635 N N . LYS A 1 73 ? 20.313 35.343 2.101 1.00 20.79 73 LYS A N 1
ATOM 636 C CA . LYS A 1 73 ? 20.883 35.616 0.789 1.00 24.17 73 LYS A CA 1
ATOM 637 C C . LYS A 1 73 ? 22.305 35.076 0.660 1.00 24.03 73 LYS A C 1
ATOM 638 O O . LYS A 1 73 ? 22.636 34.434 -0.333 1.00 28.33 73 LYS A O 1
ATOM 648 N N . ASP A 1 74 ? 23.127 35.275 1.685 1.00 24.44 74 ASP A N 1
ATOM 649 C CA . ASP A 1 74 ? 24.500 34.787 1.645 1.00 24.79 74 ASP A CA 1
ATOM 650 C C . ASP A 1 74 ? 24.593 33.270 1.730 1.00 25.63 74 ASP A C 1
ATOM 651 O O . ASP A 1 74 ? 25.461 32.674 1.100 1.00 27.73 74 ASP A O 1
ATOM 657 N N . GLU A 1 75 ? 23.724 32.642 2.521 1.00 27.86 75 GLU A N 1
ATOM 658 C CA . GLU A 1 75 ? 23.720 31.183 2.618 1.00 25.83 75 GLU A CA 1
ATOM 659 C C . GLU A 1 75 ? 23.237 30.528 1.325 1.00 29.84 75 GLU A C 1
ATOM 660 O O . GLU A 1 75 ? 23.785 29.506 0.908 1.00 34.58 75 GLU A O 1
ATOM 667 N N . LEU A 1 76 ? 22.225 31.111 0.685 1.00 28.27 76 LEU A N 1
ATOM 668 C CA . LEU A 1 76 ? 21.745 30.594 -0.596 1.00 33.57 76 LEU A CA 1
ATOM 669 C C . LEU A 1 76 ? 22.797 30.724 -1.704 1.00 39.49 76 LEU A C 1
ATOM 670 O O . LEU A 1 76 ? 22.885 29.877 -2.594 1.00 45.41 76 LEU A O 1
ATOM 676 N N . THR A 1 77 ? 23.573 31.802 -1.647 1.00 42.50 77 THR A N 1
ATOM 677 C CA . THR A 1 77 ? 24.599 32.099 -2.646 1.00 48.36 77 THR A CA 1
ATOM 678 C C . THR A 1 77 ? 25.917 31.354 -2.388 1.00 53.84 77 THR A C 1
ATOM 679 O O . THR A 1 77 ? 26.465 30.728 -3.296 1.00 59.85 77 THR A O 1
ATOM 685 N N . ASN A 1 78 ? 26.410 31.395 -1.152 1.00 53.86 78 ASN A N 1
ATOM 686 C CA . ASN A 1 78 ? 27.746 30.886 -0.855 1.00 53.49 78 ASN A CA 1
ATOM 687 C C . ASN A 1 78 ? 27.787 29.484 -0.238 1.00 52.57 78 ASN A C 1
ATOM 688 O O . ASN A 1 78 ? 28.869 28.919 -0.079 1.00 57.21 78 ASN A O 1
ATOM 696 N N . ASN A 1 79 ? 26.639 28.929 0.145 1.00 51.65 79 ASN A N 1
ATOM 697 C CA . ASN A 1 79 ? 26.620 27.580 0.719 1.00 55.81 79 ASN A CA 1
ATOM 698 C C . ASN A 1 79 ? 26.2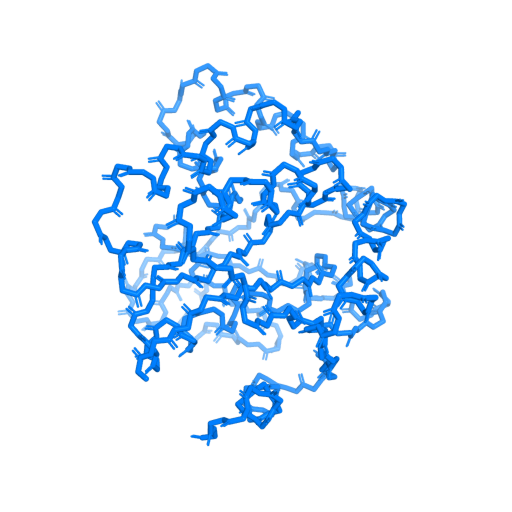87 26.513 -0.326 1.00 59.73 79 ASN A C 1
ATOM 699 O O . ASN A 1 79 ? 25.165 26.444 -0.831 1.00 58.15 79 ASN A O 1
ATOM 707 N N . PRO A 1 80 ? 27.258 25.637 -0.629 1.00 64.52 80 PRO A N 1
ATOM 708 C CA . PRO A 1 80 ? 27.166 24.634 -1.700 1.00 65.12 80 PRO A CA 1
ATOM 709 C C . PRO A 1 80 ? 26.029 23.620 -1.518 1.00 63.88 80 PRO A C 1
ATOM 710 O O . PRO A 1 80 ? 25.404 23.197 -2.493 1.00 63.01 80 PRO A O 1
ATOM 714 N N . ALA A 1 81 ? 25.739 23.260 -0.271 1.00 60.56 81 ALA A N 1
ATOM 715 C CA . ALA A 1 81 ? 24.682 22.294 0.009 1.00 58.51 81 ALA A CA 1
ATOM 716 C C . ALA A 1 81 ? 23.298 22.796 -0.417 1.00 54.91 81 ALA A C 1
ATOM 717 O O . ALA A 1 81 ? 22.391 21.990 -0.627 1.00 54.53 81 ALA A O 1
ATOM 720 N N . CYS A 1 82 ? 23.152 24.110 -0.593 1.00 52.68 82 CYS A N 1
ATOM 721 C CA . CYS A 1 82 ? 21.871 24.699 -0.984 1.00 55.86 82 CYS A CA 1
ATOM 722 C C . CYS A 1 82 ? 21.591 24.552 -2.474 1.00 61.07 82 CYS A C 1
ATOM 723 O O . CYS A 1 82 ? 20.536 24.971 -2.961 1.00 60.61 82 CYS A O 1
ATOM 727 N N . LYS A 1 83 ? 22.551 23.975 -3.192 1.00 66.52 83 LYS A N 1
ATOM 728 C CA . LYS A 1 83 ? 22.374 23.626 -4.597 1.00 70.56 83 LYS A CA 1
ATOM 729 C C . LYS A 1 83 ? 21.527 22.351 -4.761 1.00 70.23 83 LYS A C 1
ATOM 730 O O . LYS A 1 83 ? 20.790 22.220 -5.740 1.00 75.27 83 LYS A O 1
ATOM 740 N N . ASN A 1 84 ? 21.591 21.447 -3.780 1.00 67.44 84 ASN A N 1
ATOM 741 C CA . ASN A 1 84 ? 20.782 20.219 -3.785 1.00 62.85 84 ASN A CA 1
ATOM 742 C C . ASN A 1 84 ? 19.306 20.483 -3.449 1.00 59.16 84 ASN A C 1
ATOM 743 O O . ASN A 1 84 ? 18.453 19.609 -3.640 1.00 61.19 84 ASN A O 1
ATOM 751 N N . GLY A 1 85 ? 19.028 21.651 -2.873 1.00 47.87 85 GLY A N 1
ATOM 752 C CA . GLY A 1 85 ? 17.705 21.937 -2.342 1.00 36.07 85 GLY A CA 1
ATOM 753 C C . GLY A 1 85 ? 17.805 22.413 -0.905 1.00 28.01 85 GLY A C 1
ATOM 754 O O . GLY A 1 85 ? 18.873 22.326 -0.304 1.00 29.04 85 GLY A O 1
ATOM 756 N N . PHE A 1 86 ? 16.711 22.920 -0.348 1.00 24.07 86 PHE A N 1
ATOM 757 C CA . PHE A 1 86 ? 16.749 23.464 1.003 1.00 20.64 86 PHE A CA 1
ATOM 758 C C . PHE A 1 86 ? 15.428 23.393 1.760 1.00 20.54 86 PHE A C 1
ATOM 759 O O . PHE A 1 86 ? 14.348 23.311 1.165 1.00 19.36 86 PHE A O 1
ATOM 768 N N . ILE A 1 87 ? 15.547 23.408 3.086 1.00 17.62 87 ILE A N 1
ATOM 769 C CA . ILE A 1 87 ? 14.413 23.480 4.005 1.00 18.30 87 ILE A CA 1
ATOM 770 C C . ILE A 1 87 ? 14.577 24.761 4.815 1.00 13.57 87 ILE A C 1
ATOM 771 O O . ILE A 1 87 ? 15.519 24.875 5.601 1.00 18.44 87 ILE A O 1
ATOM 777 N N . LEU A 1 88 ? 13.737 25.757 4.548 1.00 13.18 88 LEU A N 1
ATOM 778 C CA . LEU A 1 88 ? 13.777 26.999 5.313 1.00 13.86 88 LEU A CA 1
ATOM 779 C C . LEU A 1 88 ? 12.915 26.873 6.566 1.00 11.97 88 LEU A C 1
ATOM 780 O O . LEU A 1 88 ? 11.742 26.523 6.497 1.00 15.38 88 LEU A O 1
ATOM 786 N N . ASP A 1 89 ? 13.512 27.167 7.712 1.00 13.61 89 ASP A N 1
ATOM 787 C CA . ASP A 1 89 ? 12.921 26.861 9.010 1.00 12.29 89 ASP A CA 1
ATOM 788 C C . ASP A 1 89 ? 12.973 28.130 9.871 1.00 12.72 89 ASP A C 1
ATOM 789 O O . ASP A 1 89 ? 14.031 28.498 10.369 1.00 15.88 89 ASP A O 1
ATOM 795 N N . GLY A 1 90 ? 11.851 28.841 9.962 1.00 12.46 90 GLY A N 1
ATOM 796 C CA . GLY A 1 90 ? 11.812 30.087 10.718 1.00 14.51 90 GLY A CA 1
ATOM 797 C C . GLY A 1 90 ? 11.995 31.328 9.859 1.00 14.16 90 GLY A C 1
ATOM 798 O O . GLY A 1 90 ? 12.006 32.449 10.369 1.00 13.17 90 GLY A O 1
ATOM 800 N N . PHE A 1 91 ? 12.209 31.108 8.564 1.00 12.82 91 PHE A N 1
ATOM 801 C CA . PHE A 1 91 ? 12.282 32.172 7.566 1.00 12.95 91 PHE A CA 1
ATOM 802 C C . PHE A 1 91 ? 11.475 31.689 6.355 1.00 15.41 91 PHE A C 1
ATOM 803 O O . PHE A 1 91 ? 11.618 30.544 5.926 1.00 16.66 91 PHE A O 1
ATOM 812 N N . PRO A 1 92 ? 10.604 32.546 5.798 1.00 13.05 92 PRO A N 1
ATOM 813 C CA . PRO A 1 92 ? 10.330 33.923 6.220 1.00 12.56 92 PRO A CA 1
ATOM 814 C C . PRO A 1 92 ? 9.439 33.997 7.459 1.00 15.92 92 PRO A C 1
ATOM 815 O O . PRO A 1 92 ? 8.677 33.070 7.744 1.00 18.53 92 PRO A O 1
ATOM 819 N N . ARG A 1 93 ? 9.526 35.112 8.178 1.00 14.45 93 ARG A N 1
ATOM 820 C CA . ARG A 1 93 ? 8.754 35.287 9.401 1.00 18.68 93 ARG A CA 1
ATOM 821 C C . ARG A 1 93 ? 7.861 36.525 9.362 1.00 17.78 93 ARG A C 1
ATOM 822 O O . ARG A 1 93 ? 7.097 36.776 10.298 1.00 17.45 93 ARG A O 1
ATOM 836 N N . THR A 1 94 ? 8.007 37.321 8.304 1.00 17.14 94 THR A N 1
ATOM 837 C CA . THR A 1 94 ? 7.175 38.498 8.087 1.00 13.82 94 THR A CA 1
ATOM 838 C C . THR A 1 94 ? 6.890 38.601 6.598 1.00 16.92 94 THR A C 1
ATOM 839 O O . THR A 1 94 ? 7.605 38.024 5.788 1.00 16.33 94 THR A O 1
ATOM 845 N N . ILE A 1 95 ? 5.881 39.385 6.234 1.00 18.19 95 ILE A N 1
ATOM 846 C CA . ILE A 1 95 ? 5.515 39.562 4.831 1.00 21.53 95 ILE A CA 1
ATOM 847 C C . ILE A 1 95 ? 6.655 40.146 3.979 1.00 18.29 95 ILE A C 1
ATOM 848 O O . ILE A 1 95 ? 6.996 39.590 2.936 1.00 18.30 95 ILE A O 1
ATOM 854 N N . PRO A 1 96 ? 7.342 41.195 4.472 1.00 18.20 96 PRO A N 1
ATOM 855 C CA . PRO A 1 96 ? 8.504 41.708 3.736 1.00 16.04 96 PRO A CA 1
ATOM 856 C C . PRO A 1 96 ? 9.585 40.656 3.489 1.00 18.00 96 PRO A C 1
ATOM 857 O O . PRO A 1 96 ? 10.151 40.606 2.399 1.00 22.90 96 PRO A O 1
ATOM 861 N N . GLN A 1 97 ? 9.855 39.803 4.478 1.00 13.34 97 GLN A N 1
ATOM 862 C CA . GLN A 1 97 ? 10.795 38.711 4.275 1.00 12.91 97 GLN A CA 1
ATOM 863 C C . GLN A 1 97 ? 10.300 37.741 3.209 1.00 13.43 97 GLN A C 1
ATOM 864 O O . GLN A 1 97 ? 11.103 37.209 2.441 1.00 16.00 97 GLN A O 1
ATOM 873 N N . ALA A 1 98 ? 8.991 37.488 3.183 1.00 14.92 98 ALA A N 1
ATOM 874 C CA . ALA A 1 98 ? 8.401 36.577 2.198 1.00 13.90 98 ALA A CA 1
ATOM 875 C C . ALA A 1 98 ? 8.498 37.131 0.769 1.00 17.98 98 ALA A C 1
ATOM 876 O O . ALA A 1 98 ? 8.817 36.399 -0.170 1.00 18.31 98 ALA A O 1
ATOM 879 N N . GLU A 1 99 ? 8.239 38.428 0.620 1.00 19.91 99 GLU A N 1
ATOM 880 C CA . GLU A 1 99 ? 8.317 39.092 -0.684 1.00 22.08 99 GLU A CA 1
ATOM 881 C C . GLU A 1 99 ? 9.746 39.163 -1.224 1.00 23.0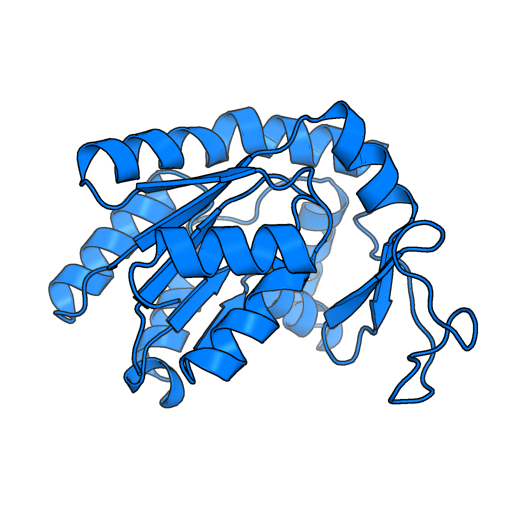3 99 GLU A C 1
ATOM 882 O O . GLU A 1 99 ? 9.988 38.881 -2.398 1.00 23.61 99 GLU A O 1
ATOM 889 N N . LYS A 1 100 ? 10.696 39.503 -0.360 1.00 21.19 100 LYS A N 1
ATOM 890 C CA . LYS A 1 100 ? 12.102 39.507 -0.746 1.00 22.81 100 LYS A CA 1
ATOM 891 C C . LYS A 1 100 ? 12.631 38.103 -1.090 1.00 24.56 100 LYS A C 1
ATOM 892 O O . LYS A 1 100 ? 13.414 37.958 -2.035 1.00 22.01 100 LYS A O 1
ATOM 902 N N . LEU A 1 101 ? 12.172 37.070 -0.377 1.00 17.99 101 LEU A N 1
ATOM 903 C CA . LEU A 1 101 ? 12.559 35.696 -0.705 1.00 14.91 101 LEU A CA 1
ATOM 904 C C . LEU A 1 101 ? 12.039 35.320 -2.090 1.00 16.67 101 LEU A C 1
ATOM 905 O O . LEU A 1 101 ? 12.764 34.749 -2.907 1.00 19.19 101 LEU A O 1
ATOM 911 N N . ASP A 1 102 ? 10.778 35.645 -2.345 1.00 18.33 102 ASP A N 1
ATOM 912 C CA . ASP A 1 102 ? 10.158 35.399 -3.642 1.00 21.34 102 ASP A CA 1
ATOM 913 C C . ASP A 1 102 ? 10.997 35.994 -4.786 1.00 25.14 102 ASP A C 1
ATOM 914 O O . ASP A 1 102 ? 11.267 35.324 -5.783 1.00 24.84 102 ASP A O 1
ATOM 920 N N . GLN A 1 103 ? 11.455 37.229 -4.602 1.00 20.75 103 GLN A N 1
ATOM 921 C CA . GLN A 1 103 ? 12.270 37.912 -5.593 1.00 20.33 103 GLN A CA 1
ATOM 922 C C . GLN A 1 103 ? 13.612 37.212 -5.773 1.00 22.19 103 GLN A C 1
ATOM 923 O O . GLN A 1 103 ? 13.992 36.870 -6.889 1.00 28.95 103 GLN A O 1
ATOM 932 N N . MET A 1 104 ? 14.294 36.932 -4.669 1.00 18.19 104 MET A N 1
ATOM 933 C CA . MET A 1 104 ? 15.575 36.237 -4.713 1.00 17.56 104 MET A CA 1
ATOM 934 C C . MET A 1 104 ? 15.506 34.946 -5.525 1.00 22.56 104 MET A C 1
ATOM 935 O O . MET A 1 104 ? 16.396 34.657 -6.324 1.00 20.92 104 MET A O 1
ATOM 941 N N . LEU A 1 105 ? 14.496 34.128 -5.258 1.00 23.52 105 LEU A N 1
ATOM 942 C CA . LEU A 1 105 ? 14.415 32.804 -5.872 1.00 24.91 105 LEU A CA 1
ATOM 943 C C . LEU A 1 105 ? 14.045 32.904 -7.351 1.00 24.36 105 LEU A C 1
ATOM 944 O O . LEU A 1 105 ? 14.500 32.107 -8.168 1.00 23.52 105 LEU A O 1
ATOM 950 N N . LYS A 1 106 ? 13.233 33.902 -7.683 1.00 24.41 106 LYS A N 1
ATOM 951 C CA . LYS A 1 106 ? 12.882 34.209 -9.068 1.00 32.43 106 LYS A CA 1
ATOM 952 C C . LYS A 1 106 ? 14.131 34.518 -9.903 1.00 35.45 106 LYS A C 1
ATOM 953 O O . LYS A 1 106 ? 14.291 33.999 -11.011 1.00 35.96 106 LYS A O 1
ATOM 963 N N . GLU A 1 107 ? 15.049 35.293 -9.328 1.00 33.13 107 GLU A N 1
ATOM 964 C CA . GLU A 1 107 ? 16.274 35.689 -10.013 1.00 34.31 107 GLU A CA 1
ATOM 965 C C . GLU A 1 107 ? 17.261 34.535 -10.167 1.00 36.22 107 GLU A C 1
ATOM 966 O O . GLU A 1 107 ? 18.120 34.558 -11.052 1.00 38.26 107 GLU A O 1
ATOM 973 N N . GLN A 1 108 ? 17.208 33.589 -9.236 1.00 34.22 108 GLN A N 1
ATOM 974 C CA . GLN A 1 108 ? 18.095 32.433 -9.264 1.00 28.11 108 GLN A CA 1
ATOM 975 C C . GLN A 1 108 ? 17.473 31.290 -10.078 1.00 27.23 108 GLN A C 1
ATOM 976 O O . GLN A 1 108 ? 18.158 30.340 -10.459 1.00 31.64 108 GLN A O 1
ATOM 985 N N . GLY A 1 109 ? 16.181 31.403 -10.368 1.00 24.71 109 GLY A N 1
ATOM 986 C CA . GLY A 1 109 ? 15.501 30.369 -11.126 1.00 30.51 109 GLY A CA 1
ATOM 987 C C . GLY A 1 109 ? 15.225 29.091 -10.349 1.00 34.53 109 GLY A C 1
ATOM 988 O O . GLY A 1 109 ? 15.073 28.024 -10.949 1.00 33.78 109 GLY A O 1
ATOM 990 N N . THR A 1 110 ? 15.106 29.202 -9.027 1.00 33.72 110 THR A N 1
ATOM 991 C CA . THR A 1 110 ? 14.806 28.051 -8.175 1.00 28.82 110 THR A CA 1
ATOM 992 C C . THR A 1 110 ? 13.656 28.349 -7.204 1.00 27.57 110 THR A C 1
ATOM 993 O O . THR A 1 110 ? 13.879 28.614 -6.022 1.00 24.43 110 THR A O 1
ATOM 999 N N . PRO A 1 111 ? 12.410 28.335 -7.701 1.00 26.18 111 PRO A N 1
ATOM 1000 C CA . PRO A 1 111 ? 11.242 28.754 -6.911 1.00 32.51 111 PRO A CA 1
ATOM 1001 C C . PRO A 1 111 ? 10.830 27.713 -5.868 1.00 27.26 111 PRO A C 1
ATOM 1002 O O . PRO A 1 111 ? 11.127 26.528 -6.020 1.00 22.78 111 PRO A O 1
ATOM 1006 N N . LEU A 1 112 ? 10.180 28.165 -4.798 1.00 24.67 112 LEU A N 1
ATOM 1007 C CA . LEU A 1 112 ? 9.701 27.252 -3.758 1.00 28.26 112 LEU A CA 1
ATOM 1008 C C . LEU A 1 112 ? 8.678 26.259 -4.304 1.00 25.55 112 LEU A C 1
ATOM 1009 O O . LEU A 1 112 ? 7.781 26.634 -5.065 1.00 27.44 112 LEU A O 1
ATOM 1015 N N . GLU A 1 113 ? 8.763 25.018 -3.832 1.00 22.39 113 GLU A N 1
ATOM 1016 C CA . GLU A 1 113 ? 7.838 23.971 -4.253 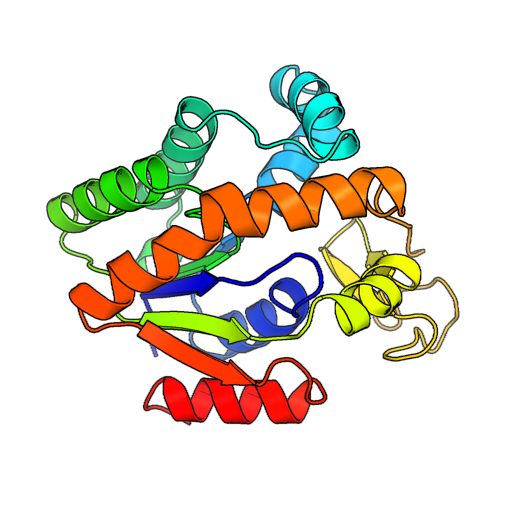1.00 24.95 113 GLU A CA 1
ATOM 1017 C C . GLU A 1 113 ? 6.673 23.823 -3.274 1.00 28.00 113 GLU A C 1
ATOM 1018 O O . GLU A 1 113 ? 5.529 23.612 -3.687 1.00 26.69 113 GLU A O 1
ATOM 1025 N N . LYS A 1 114 ? 6.953 23.997 -1.985 1.00 23.90 114 LYS A N 1
ATOM 1026 C CA . LYS A 1 114 ? 5.953 23.743 -0.954 1.00 20.20 114 LYS A CA 1
ATOM 1027 C C . LYS A 1 114 ? 6.158 24.644 0.272 1.00 15.44 114 LYS A C 1
ATOM 1028 O O . LYS A 1 114 ? 7.287 25.024 0.594 1.00 19.40 114 LYS A O 1
ATOM 1038 N N . ALA A 1 115 ? 5.051 25.085 0.865 1.00 15.27 115 ALA A N 1
ATOM 1039 C CA . ALA A 1 115 ? 5.071 25.723 2.178 1.00 14.93 115 ALA A CA 1
ATOM 1040 C C . ALA A 1 115 ? 4.162 24.934 3.121 1.00 15.76 115 ALA A C 1
ATOM 1041 O O . ALA A 1 115 ? 2.950 24.922 2.946 1.00 20.30 115 ALA A O 1
ATOM 1044 N N . ILE A 1 116 ? 4.761 24.221 4.072 1.00 17.04 116 ILE A N 1
ATOM 1045 C CA . ILE A 1 116 ? 4.020 23.380 5.015 1.00 15.62 116 ILE A CA 1
ATOM 1046 C C . ILE A 1 116 ? 3.706 24.130 6.316 1.00 16.57 116 ILE A C 1
ATOM 1047 O O . ILE A 1 116 ? 4.617 24.565 7.019 1.00 18.30 116 ILE A O 1
ATOM 1053 N N . GLU A 1 117 ? 2.421 24.319 6.611 1.00 15.96 117 GLU A N 1
ATOM 1054 C CA . GLU A 1 117 ? 2.002 24.937 7.870 1.00 14.92 117 GLU A CA 1
ATOM 1055 C C . GLU A 1 117 ? 1.700 23.885 8.938 1.00 20.07 117 GLU A C 1
ATOM 1056 O O . GLU A 1 117 ? 0.865 22.998 8.735 1.00 16.29 117 GLU A O 1
ATOM 1063 N N . LEU A 1 118 ? 2.399 23.979 10.066 1.00 17.45 118 LEU A N 1
ATOM 1064 C CA . LEU A 1 118 ? 2.156 23.100 11.204 1.00 14.77 118 LEU A CA 1
ATOM 1065 C C . LEU A 1 118 ? 1.116 23.746 12.114 1.00 18.16 118 LEU A C 1
ATOM 1066 O O . LEU A 1 118 ? 1.412 24.717 12.811 1.00 21.70 118 LEU A O 1
ATOM 1072 N N . LYS A 1 119 ? -0.124 23.271 12.019 1.00 17.01 119 LYS A N 1
ATOM 1073 C CA . LYS A 1 119 ? -1.236 23.865 12.752 1.00 16.36 119 LYS A CA 1
ATOM 1074 C C . LYS A 1 119 ? -1.433 23.199 14.109 1.00 21.64 119 LYS A C 1
ATOM 1075 O O . LYS A 1 119 ? -1.590 21.977 14.211 1.00 21.66 119 LYS A O 1
ATOM 1085 N N . VAL A 1 120 ? -1.462 24.017 15.151 1.00 19.88 120 VAL A N 1
ATOM 1086 C CA . VAL A 1 120 ? -1.623 23.520 16.503 1.00 19.99 120 VAL A CA 1
ATOM 1087 C C . VAL A 1 120 ? -2.095 24.673 17.392 1.00 22.76 120 VAL A C 1
ATOM 1088 O O . VAL A 1 120 ? -1.767 25.836 17.144 1.00 25.61 120 VAL A O 1
ATOM 1093 N N . ASP A 1 121 ? -3.026 24.362 18.288 1.00 18.93 121 ASP A N 1
ATOM 1094 C CA . ASP A 1 121 ? -3.677 25.351 19.144 1.00 21.13 121 ASP A CA 1
ATOM 1095 C C . ASP A 1 121 ? -2.721 25.903 20.203 1.00 18.48 121 ASP A C 1
ATOM 1096 O O . ASP A 1 121 ? -1.949 25.151 20.787 1.00 19.90 121 ASP A O 1
ATOM 1102 N N . ASP A 1 122 ? -2.842 27.193 20.513 1.00 18.84 122 ASP A N 1
ATOM 1103 C CA . ASP A 1 122 ? -1.928 27.863 21.441 1.00 20.93 122 ASP A CA 1
ATOM 1104 C C . ASP A 1 122 ? -1.824 27.197 22.816 1.00 22.07 122 ASP A C 1
ATOM 1105 O O . ASP A 1 122 ? -0.746 27.182 23.419 1.00 19.20 122 ASP A O 1
ATOM 1111 N N . GLU A 1 123 ? -2.957 26.735 23.346 1.00 25.63 123 GLU A N 1
ATOM 1112 C CA . GLU A 1 123 ? -2.996 26.137 24.684 1.00 27.33 123 GLU A CA 1
ATOM 1113 C C . GLU A 1 123 ? -2.041 24.947 24.840 1.00 22.20 123 GLU A C 1
ATOM 1114 O O . GLU A 1 123 ? -1.410 24.776 25.887 1.00 25.74 123 GLU A O 1
ATOM 1121 N N . LEU A 1 124 ? -1.889 24.169 23.772 1.00 18.37 124 LEU A N 1
ATOM 1122 C CA . LEU A 1 124 ? -0.952 23.049 23.755 1.00 20.11 124 LEU A CA 1
ATOM 1123 C C . LEU A 1 124 ? 0.502 23.513 23.739 1.00 17.19 124 LEU A C 1
ATOM 1124 O O . LEU A 1 124 ? 1.386 22.814 24.219 1.00 18.53 124 LEU A O 1
ATOM 1130 N N . LEU A 1 125 ? 0.760 24.662 23.127 1.00 17.38 125 LEU A N 1
ATOM 1131 C CA . LEU A 1 125 ? 2.133 25.101 22.904 1.00 20.75 125 LEU A CA 1
ATOM 1132 C C . LEU A 1 125 ? 2.863 25.475 24.193 1.00 15.47 125 LEU A C 1
ATOM 1133 O O . LEU A 1 125 ? 4.070 25.275 24.306 1.00 16.74 125 LEU A O 1
ATOM 1139 N N . VAL A 1 126 ? 2.120 25.945 25.188 1.00 19.00 126 VAL A N 1
ATOM 1140 C CA . VAL A 1 126 ? 2.709 26.334 26.466 1.00 17.60 126 VAL A CA 1
ATOM 1141 C C . VAL A 1 126 ? 3.380 25.145 27.149 1.00 16.88 126 VAL A C 1
ATOM 1142 O O . VAL A 1 126 ? 4.539 25.229 27.551 1.00 19.09 126 VAL A O 1
ATOM 1147 N N . ALA A 1 127 ? 2.687 24.012 27.183 1.00 18.19 127 ALA A N 1
ATOM 1148 C CA . ALA A 1 127 ? 3.233 22.799 27.786 1.00 18.98 127 ALA A CA 1
ATOM 1149 C C . ALA A 1 127 ? 4.489 22.324 27.060 1.00 17.60 127 ALA A C 1
ATOM 1150 O O . ALA A 1 127 ? 5.449 21.890 27.692 1.00 21.92 127 ALA A O 1
ATOM 1153 N N . ARG A 1 128 ? 4.490 22.438 25.734 1.00 16.88 128 ARG A N 1
ATOM 1154 C CA . ARG A 1 128 ? 5.646 22.050 24.929 1.00 16.70 128 ARG A CA 1
ATOM 1155 C C . ARG A 1 128 ? 6.894 22.901 25.193 1.00 17.02 128 ARG A C 1
ATOM 1156 O O . ARG A 1 128 ? 7.996 22.371 25.334 1.00 20.98 128 ARG A O 1
ATOM 1170 N N . ILE A 1 129 ? 6.709 24.213 25.285 1.00 16.34 129 ILE A N 1
ATOM 1171 C CA . ILE A 1 129 ? 7.814 25.142 25.517 1.00 15.96 129 ILE A CA 1
ATOM 1172 C C . ILE A 1 129 ? 8.354 25.041 26.955 1.00 21.45 129 ILE A C 1
ATOM 1173 O O . ILE A 1 129 ? 9.564 24.936 27.164 1.00 20.58 129 ILE A O 1
ATOM 1179 N N . THR A 1 130 ? 7.443 24.918 27.917 1.00 21.37 130 THR A N 1
ATOM 1180 C CA . THR A 1 130 ? 7.785 24.790 29.338 1.00 24.23 130 THR A CA 1
ATOM 1181 C C . THR A 1 130 ? 8.631 23.546 29.652 1.00 24.03 130 THR A C 1
ATOM 1182 O O . THR A 1 130 ? 9.563 23.618 30.457 1.00 28.52 130 THR A O 1
ATOM 1188 N N . GLY A 1 131 ? 8.385 22.448 28.940 1.00 22.95 131 GLY A N 1
ATOM 1189 C CA . GLY A 1 131 ? 9.114 21.217 29.203 1.00 19.27 131 GLY A CA 1
ATOM 1190 C C . GLY A 1 131 ? 10.285 20.917 28.275 1.00 21.23 131 GLY A C 1
ATOM 1191 O O . GLY A 1 131 ? 10.897 19.859 28.392 1.00 21.68 131 GLY A O 1
ATOM 1193 N N . ARG A 1 132 ? 10.646 21.853 27.397 1.00 20.41 132 ARG A N 1
ATOM 1194 C CA . ARG A 1 132 ? 11.737 21.620 26.447 1.00 23.26 132 ARG A CA 1
ATOM 1195 C C . ARG A 1 132 ? 13.156 21.714 27.032 1.00 24.45 132 ARG A C 1
ATOM 1196 O O . ARG A 1 132 ? 13.484 22.636 27.789 1.00 23.73 132 ARG A O 1
ATOM 1210 N N . LEU A 1 133 ? 14.007 20.787 26.596 1.00 26.02 133 LEU A N 1
ATOM 1211 C CA . LEU A 1 133 ? 15.440 20.809 26.874 1.00 25.61 133 LEU A CA 1
ATOM 1212 C C . LEU A 1 133 ? 16.140 20.629 25.544 1.00 32.18 133 LEU A C 1
ATOM 1213 O O . LEU A 1 133 ? 15.767 19.750 24.769 1.00 32.96 133 LEU A O 1
ATOM 1219 N N . ILE A 1 134 ? 17.109 21.482 25.238 1.00 32.96 134 ILE A N 1
ATOM 1220 C CA . ILE A 1 134 ? 17.832 21.310 23.989 1.00 37.59 134 ILE A CA 1
ATOM 1221 C C . ILE A 1 134 ? 19.276 20.916 24.234 1.00 44.01 134 ILE A C 1
ATOM 1222 O O . ILE A 1 134 ? 19.828 21.147 25.308 1.00 43.08 134 ILE A O 1
ATOM 1228 N N . HIS A 1 135 ? 19.838 20.197 23.275 1.00 45.22 135 HIS A N 1
ATOM 1229 C CA . HIS A 1 135 ? 21.256 19.903 23.286 1.00 48.17 135 HIS A CA 1
ATOM 1230 C C . HIS A 1 135 ? 21.997 20.981 22.509 1.00 50.43 135 HIS A C 1
ATOM 1231 O O . HIS A 1 135 ? 22.033 20.954 21.282 1.00 51.78 135 HIS A O 1
ATOM 1241 N N . PRO A 1 136 ? 22.601 21.947 23.217 1.00 53.94 136 PRO A N 1
ATOM 1242 C CA . PRO A 1 136 ? 22.980 23.237 22.630 1.00 57.93 136 PRO A CA 1
ATOM 1243 C C . PRO A 1 136 ? 24.068 23.095 21.575 1.00 65.39 136 PRO A C 1
ATOM 1244 O O . PRO A 1 136 ? 24.269 23.994 20.755 1.00 66.33 136 PRO A O 1
ATOM 1248 N N . ALA A 1 137 ? 24.718 21.933 21.561 1.00 72.32 137 ALA A N 1
ATOM 1249 C CA . ALA A 1 137 ? 25.794 21.655 20.613 1.00 79.31 137 ALA A CA 1
ATOM 1250 C C . ALA A 1 137 ? 25.297 21.058 19.289 1.00 82.28 137 ALA A C 1
ATOM 1251 O O . ALA A 1 137 ? 26.102 20.620 18.464 1.00 85.79 137 ALA A O 1
ATOM 1254 N N . SER A 1 138 ? 23.981 21.015 19.099 1.00 84.18 138 SER A N 1
ATOM 1255 C CA . SER A 1 138 ? 23.406 20.510 17.853 1.00 84.95 138 SER A CA 1
ATOM 1256 C C . SER A 1 138 ? 22.055 21.159 17.567 1.00 86.47 138 SER A C 1
ATOM 1257 O O . SER A 1 138 ? 21.792 21.608 16.444 1.00 90.06 138 SER A O 1
ATOM 1262 N N . GLY A 1 139 ? 21.190 21.169 18.579 1.00 84.00 139 GLY A N 1
ATOM 1263 C CA . GLY A 1 139 ? 19.839 21.672 18.400 1.00 78.41 139 GLY A CA 1
ATOM 1264 C C . GLY A 1 139 ? 18.779 20.648 18.763 1.00 74.08 139 GLY A C 1
ATOM 1265 O O . GLY A 1 139 ? 17.590 20.973 18.786 1.00 76.44 139 GLY A O 1
ATOM 1267 N N . ARG A 1 140 ? 19.201 19.395 18.913 1.00 67.86 140 ARG A N 1
ATOM 1268 C CA . ARG A 1 140 ? 18.392 18.316 19.482 1.00 64.27 140 ARG A CA 1
ATOM 1269 C C . ARG A 1 140 ? 17.445 18.778 20.598 1.00 59.97 140 ARG A C 1
ATOM 1270 O O . ARG A 1 140 ? 17.886 19.011 21.721 1.00 59.61 140 ARG A O 1
ATOM 1284 N N . SER A 1 141 ? 16.136 18.776 20.340 1.00 52.75 141 SER A N 1
ATOM 1285 C CA . SER A 1 141 ? 15.177 19.109 21.398 1.00 44.32 141 SER A CA 1
ATOM 1286 C C . SER A 1 141 ? 14.503 17.871 21.984 1.00 40.20 141 SER A C 1
ATOM 1287 O O . SER A 1 141 ? 14.179 16.927 21.258 1.00 45.09 141 SER A O 1
ATOM 1292 N N . TYR A 1 142 ? 14.437 17.830 23.312 1.00 32.74 142 TYR A N 1
ATOM 1293 C CA . TYR A 1 142 ? 13.727 16.784 24.036 1.00 31.05 142 TYR A CA 1
ATOM 1294 C C . TYR A 1 142 ? 12.600 17.454 24.811 1.00 27.35 142 TYR A C 1
ATOM 1295 O O . TYR A 1 142 ? 12.535 18.680 24.890 1.00 26.49 142 TYR A O 1
ATOM 1306 N N . HIS A 1 143 ? 11.742 16.648 25.423 1.00 24.84 143 HIS A N 1
ATOM 1307 C CA . HIS A 1 143 ? 10.695 17.175 26.286 1.00 26.56 143 HIS A CA 1
ATOM 1308 C C . HIS A 1 143 ? 10.564 16.327 27.550 1.00 29.33 143 HIS A C 1
ATOM 1309 O O . HIS A 1 143 ? 10.313 15.127 27.475 1.00 31.20 143 HIS A O 1
ATOM 1319 N N . LYS A 1 144 ? 10.638 16.973 28.708 1.00 31.31 144 LYS A N 1
ATOM 1320 C CA . LYS A 1 144 ? 10.555 16.275 29.986 1.00 36.56 144 LYS A CA 1
ATOM 1321 C C . LYS A 1 144 ? 9.465 15.196 30.030 1.00 39.03 144 LYS A C 1
ATOM 1322 O O . LYS A 1 144 ? 9.734 14.050 30.396 1.00 44.66 144 LYS A O 1
ATOM 1332 N N . ILE A 1 145 ? 8.225 15.591 29.752 1.00 38.91 145 ILE A N 1
ATOM 1333 C CA . ILE A 1 145 ? 7.100 14.663 29.772 1.00 40.10 145 ILE A CA 1
ATOM 1334 C C . ILE A 1 145 ? 6.962 13.928 28.435 1.00 45.46 145 ILE A C 1
ATOM 1335 O O . ILE A 1 145 ? 7.059 12.704 28.382 1.00 49.02 145 ILE A O 1
ATOM 1341 N N . PHE A 1 146 ? 6.786 14.690 27.356 1.00 47.32 146 PHE A N 1
ATOM 1342 C CA . PHE A 1 146 ? 6.339 14.140 26.075 1.00 44.20 146 PHE A CA 1
ATOM 1343 C C . PHE A 1 146 ? 7.389 13.360 25.271 1.00 45.27 146 PHE A C 1
ATOM 1344 O O . PHE A 1 146 ? 7.033 12.639 24.339 1.00 51.55 146 PHE A O 1
ATOM 1353 N N . ASN A 1 147 ? 8.674 13.584 25.543 1.00 46.80 147 ASN A N 1
ATOM 1354 C CA . ASN A 1 147 ? 9.743 13.087 24.664 1.00 48.45 147 ASN A CA 1
ATOM 1355 C C . ASN A 1 147 ? 11.080 13.018 25.412 1.00 48.80 147 ASN A C 1
ATOM 1356 O O . ASN A 1 147 ? 12.012 13.762 25.102 1.00 45.89 147 ASN A O 1
ATOM 1364 N N . PRO A 1 148 ? 11.164 12.167 26.453 1.00 52.00 148 PRO A N 1
ATOM 1365 C CA . PRO A 1 148 ? 12.203 12.272 27.489 1.00 55.22 148 PRO A CA 1
ATOM 1366 C C . PRO A 1 148 ? 13.588 11.836 27.020 1.00 57.12 148 PRO A C 1
ATOM 1367 O O . PRO A 1 148 ? 13.727 10.888 26.246 1.00 56.51 148 PRO A O 1
ATOM 1371 N N . PRO A 1 149 ? 14.636 12.516 27.512 1.00 58.57 149 PRO A N 1
ATOM 1372 C CA . PRO A 1 149 ? 15.944 11.872 27.642 1.00 62.20 149 PRO A CA 1
ATOM 1373 C C . PRO A 1 149 ? 15.860 10.633 28.533 1.00 67.65 149 PRO A C 1
ATOM 1374 O O . PRO A 1 149 ? 15.279 10.678 29.622 1.00 70.09 149 PRO A O 1
ATOM 1378 N N . LYS A 1 150 ? 16.290 9.499 27.983 1.00 71.82 150 LYS A N 1
ATOM 1379 C CA . LYS A 1 150 ? 16.391 8.250 28.732 1.00 77.35 150 LYS A CA 1
ATOM 1380 C C . LYS A 1 150 ? 17.406 8.372 29.869 1.00 78.11 150 LYS A C 1
ATOM 1381 O O . LYS A 1 150 ? 17.110 8.015 31.011 1.00 78.64 150 LYS A O 1
ATOM 1391 N N . GLU A 1 151 ? 18.606 8.857 29.557 1.00 78.06 151 GLU A N 1
ATOM 1392 C CA . GLU A 1 151 ? 19.502 9.334 30.602 1.00 79.33 151 GLU A CA 1
ATOM 1393 C C . GLU A 1 151 ? 19.207 10.808 30.870 1.00 79.42 151 GLU A C 1
ATOM 1394 O O . GLU A 1 151 ? 19.399 11.663 30.003 1.00 78.79 151 GLU A O 1
ATOM 1401 N N . ASP A 1 152 ? 18.617 11.066 32.034 1.00 78.31 152 ASP A N 1
ATOM 1402 C CA . ASP A 1 152 ? 18.000 12.353 32.350 1.00 76.79 152 ASP A CA 1
ATOM 1403 C C . ASP A 1 152 ? 18.935 13.562 32.247 1.00 72.14 152 ASP A C 1
ATOM 1404 O O . ASP A 1 152 ? 20.050 13.545 32.766 1.00 73.02 152 ASP A O 1
ATOM 1410 N N . MET A 1 153 ? 18.440 14.623 31.613 1.00 65.56 153 MET A N 1
ATOM 1411 C CA . MET A 1 153 ? 19.213 15.839 31.356 1.00 59.54 153 MET A CA 1
ATOM 1412 C C . MET A 1 153 ? 20.467 15.593 30.526 1.00 55.07 153 MET A C 1
ATOM 1413 O O . MET A 1 153 ? 21.352 16.445 30.456 1.00 55.12 153 MET A O 1
ATOM 1419 N N . LYS A 1 154 ? 20.521 14.454 29.849 1.00 54.48 154 LYS A N 1
ATOM 1420 C CA . LYS A 1 154 ? 21.665 14.140 29.006 1.00 55.69 154 LYS A CA 1
ATOM 1421 C C . LYS A 1 154 ? 21.218 13.707 27.625 1.00 54.17 154 LYS A C 1
ATOM 1422 O O . LYS A 1 154 ? 20.190 13.049 27.463 1.00 51.90 154 LYS A O 1
ATOM 1432 N N . ASP A 1 155 ? 22.017 14.057 26.629 1.00 54.79 155 ASP A N 1
ATOM 1433 C CA . ASP A 1 155 ? 21.754 13.629 25.273 1.00 62.32 155 ASP A CA 1
ATOM 1434 C C . ASP A 1 155 ? 21.894 12.113 25.169 1.00 69.05 155 ASP A C 1
ATOM 1435 O O . ASP A 1 155 ? 22.997 11.571 25.270 1.00 72.45 155 ASP A O 1
ATOM 1441 N N . ASP A 1 156 ? 20.763 11.439 24.973 1.00 73.96 156 ASP A N 1
ATOM 1442 C CA . ASP A 1 156 ? 20.703 9.981 24.908 1.00 80.95 156 ASP A CA 1
ATOM 1443 C C . ASP A 1 156 ? 21.745 9.342 23.986 1.00 85.15 156 ASP A C 1
ATOM 1444 O O . ASP A 1 156 ? 22.173 8.206 24.212 1.00 85.12 156 ASP A O 1
ATOM 1450 N N . VAL A 1 157 ? 22.136 10.058 22.937 1.00 86.84 157 VAL A N 1
ATOM 1451 C CA . VAL A 1 157 ? 23.025 9.488 21.938 1.00 87.27 157 VAL A CA 1
ATOM 1452 C C . VAL A 1 157 ? 24.436 10.091 21.981 1.00 88.12 157 VAL A C 1
ATOM 1453 O O . VAL A 1 157 ? 25.378 9.493 21.460 1.00 91.72 157 VAL A O 1
ATOM 1458 N N . THR A 1 158 ? 24.612 11.175 22.739 1.00 87.91 158 THR A N 1
ATOM 1459 C CA . THR A 1 158 ? 25.910 11.852 22.803 1.00 85.57 158 THR A CA 1
ATOM 1460 C C . THR A 1 158 ? 26.361 12.207 24.224 1.00 82.78 158 THR A C 1
ATOM 1461 O O . THR A 1 158 ? 27.343 12.929 24.405 1.00 83.76 158 THR A O 1
ATOM 1467 N N . GLY A 1 159 ? 25.621 11.741 25.226 1.00 79.68 159 GLY A N 1
ATOM 1468 C CA . GLY A 1 159 ? 26.059 11.876 26.607 1.00 76.65 159 GLY A CA 1
ATOM 1469 C C . GLY A 1 159 ? 25.972 13.259 27.238 1.00 73.98 159 GLY A C 1
ATOM 1470 O O . GLY A 1 159 ? 25.696 13.375 28.437 1.00 72.24 159 GLY A O 1
ATOM 1472 N N . GLU A 1 160 ? 26.231 14.304 26.455 1.00 73.20 160 GLU A N 1
ATOM 1473 C CA . GLU A 1 160 ? 26.337 15.667 26.981 1.00 73.97 160 GLU A CA 1
ATOM 1474 C C . GLU A 1 160 ? 25.037 16.196 27.590 1.00 72.74 160 GLU A C 1
ATOM 1475 O O . GLU A 1 160 ? 23.943 15.845 27.143 1.00 71.43 160 GLU A O 1
ATOM 1482 N N . ALA A 1 161 ? 25.174 17.167 28.491 1.00 72.01 161 ALA A N 1
ATOM 1483 C CA . ALA A 1 161 ? 24.031 17.736 29.201 1.00 71.19 161 ALA A CA 1
ATOM 1484 C C . ALA A 1 161 ? 23.124 18.594 28.319 1.00 67.50 161 ALA A C 1
ATOM 1485 O O . ALA A 1 161 ? 23.588 19.299 27.419 1.00 67.95 161 ALA A O 1
ATOM 1488 N N . LEU A 1 162 ? 21.825 18.516 28.596 1.00 62.40 162 LEU A N 1
ATOM 1489 C CA . LEU A 1 162 ? 20.815 19.318 27.912 1.00 55.37 162 LEU A CA 1
ATOM 1490 C C . LEU A 1 162 ? 20.535 20.579 28.731 1.00 54.82 162 LEU A C 1
ATOM 1491 O O . LEU A 1 162 ? 20.630 20.556 29.961 1.00 54.55 162 LEU A O 1
ATOM 1497 N N . VAL A 1 163 ? 20.222 21.681 28.051 1.00 51.66 163 VAL A N 1
ATOM 1498 C CA . VAL A 1 163 ? 19.945 22.952 28.722 1.00 43.90 163 VAL A CA 1
ATOM 1499 C C . VAL A 1 163 ? 18.556 23.485 28.362 1.00 39.45 163 VAL A C 1
ATOM 1500 O O . VAL A 1 163 ? 17.888 22.952 27.472 1.00 39.44 163 VAL A O 1
ATOM 1505 N N . GLN A 1 164 ? 18.100 24.496 29.094 1.00 30.71 164 GLN A N 1
ATOM 1506 C CA . GLN A 1 164 ? 16.875 25.204 28.738 1.00 29.88 164 GLN A CA 1
ATOM 1507 C C . GLN A 1 164 ? 17.232 26.447 27.920 1.00 29.66 164 GLN A C 1
ATOM 1508 O O . GLN A 1 164 ? 18.260 27.077 28.164 1.00 31.30 164 GLN A O 1
ATOM 1517 N N . ARG A 1 165 ? 16.452 26.730 26.880 1.00 25.07 165 ARG A N 1
ATOM 1518 C CA . ARG A 1 165 ? 16.662 27.936 26.073 1.00 22.74 165 ARG A CA 1
ATOM 1519 C C . ARG A 1 165 ? 16.289 29.195 26.859 1.00 18.15 165 ARG A C 1
ATOM 1520 O O . ARG A 1 165 ? 15.281 29.223 27.557 1.00 21.48 165 ARG A O 1
ATOM 1534 N N . SER A 1 166 ? 17.064 30.261 26.684 1.00 23.45 166 SER A N 1
ATOM 1535 C CA . SER A 1 166 ? 16.843 31.489 27.439 1.00 21.39 166 SER A CA 1
ATOM 1536 C C . SER A 1 166 ? 15.543 32.215 27.091 1.00 21.14 166 SER A C 1
ATOM 1537 O O . SER A 1 166 ? 15.063 33.026 27.880 1.00 22.41 166 SER A O 1
ATOM 1542 N N . ASP A 1 167 ? 14.972 31.938 25.921 1.00 17.96 167 ASP A N 1
ATOM 1543 C CA . ASP A 1 167 ? 13.712 32.578 25.543 1.00 16.57 167 ASP A CA 1
ATOM 1544 C C . ASP A 1 167 ? 12.473 31.707 25.792 1.00 19.08 167 ASP A C 1
ATOM 1545 O O . ASP A 1 167 ? 11.345 32.118 25.500 1.00 22.37 167 ASP A O 1
ATOM 1551 N N . ASP A 1 168 ? 12.680 30.551 26.422 1.00 19.30 168 ASP A N 1
ATOM 1552 C CA . ASP A 1 168 ? 11.598 29.620 26.741 1.00 21.51 168 ASP A CA 1
ATOM 1553 C C . ASP A 1 168 ? 11.060 29.827 28.156 1.00 30.61 168 ASP A C 1
ATOM 1554 O O . ASP A 1 168 ? 11.276 29.001 29.041 1.00 35.50 168 ASP A O 1
ATOM 1560 N N . ASN A 1 169 ? 10.401 30.955 28.376 1.00 37.48 169 ASN A N 1
ATOM 1561 C CA . ASN A 1 169 ? 9.646 31.170 29.605 1.00 47.97 169 ASN A CA 1
ATOM 1562 C C . ASN A 1 169 ? 8.308 31.831 29.288 1.00 50.27 169 ASN A C 1
ATOM 1563 O O . ASN A 1 169 ? 8.136 32.411 28.213 1.00 50.95 169 ASN A O 1
ATOM 1571 N N . ALA A 1 170 ? 7.359 31.720 30.214 1.00 52.12 170 ALA A N 1
ATOM 1572 C CA . ALA A 1 170 ? 5.990 32.174 29.986 1.00 46.86 170 ALA A CA 1
ATOM 1573 C C . ALA A 1 170 ? 5.891 33.636 29.541 1.00 40.71 170 ALA A C 1
ATOM 1574 O O . ALA A 1 170 ? 5.031 33.983 28.735 1.00 40.04 170 ALA A O 1
ATOM 1577 N N . ASP A 1 171 ? 6.762 34.485 30.080 1.00 35.39 171 ASP A N 1
ATOM 1578 C CA . ASP A 1 171 ? 6.769 35.900 29.724 1.00 38.69 171 ASP A CA 1
ATOM 1579 C C . ASP A 1 171 ? 7.127 36.087 28.249 1.00 32.46 171 ASP A C 1
ATOM 1580 O O . ASP A 1 171 ? 6.345 36.643 27.474 1.00 31.33 171 ASP A O 1
ATOM 1586 N N . ALA A 1 172 ? 8.307 35.605 27.868 1.00 26.99 172 ALA A N 1
ATOM 1587 C CA . ALA A 1 172 ? 8.754 35.663 26.482 1.00 24.86 172 ALA A CA 1
ATOM 1588 C C . ALA A 1 172 ? 7.792 34.906 25.568 1.00 19.57 172 ALA A C 1
ATOM 1589 O O . ALA A 1 172 ? 7.453 35.383 24.482 1.00 21.18 172 ALA A O 1
ATOM 1592 N N . LEU A 1 173 ? 7.278 33.775 26.043 1.00 17.86 173 LEU A N 1
ATOM 1593 C CA . LEU A 1 173 ? 6.409 32.941 25.223 1.00 18.41 173 LEU A CA 1
ATOM 1594 C C . LEU A 1 173 ? 5.109 33.648 24.858 1.00 21.43 173 LEU A C 1
ATOM 1595 O O . LEU A 1 173 ? 4.650 33.543 23.723 1.00 21.83 173 LEU A O 1
ATOM 1601 N N . LYS A 1 174 ? 4.544 34.411 25.793 1.00 21.71 174 LYS A N 1
ATOM 1602 C CA . LYS A 1 174 ? 3.3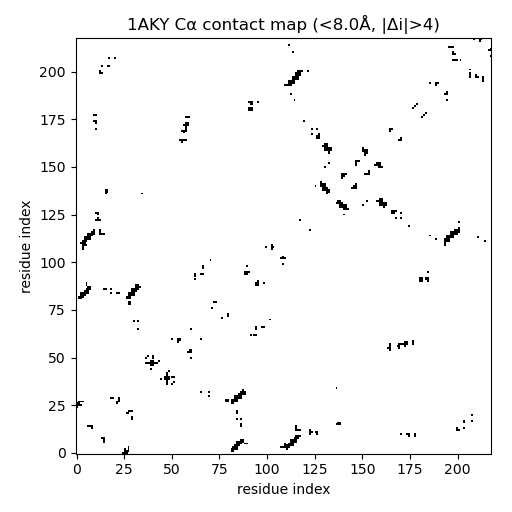33 35.176 25.507 1.00 21.18 174 LYS A CA 1
ATOM 1603 C C . LYS A 1 174 ? 3.599 36.155 24.375 1.00 18.01 174 LYS A C 1
ATOM 1604 O O . LYS A 1 174 ? 2.771 36.314 23.477 1.00 19.74 174 LYS A O 1
ATOM 1614 N N . LYS A 1 175 ? 4.758 36.808 24.424 1.00 17.49 175 LYS A N 1
ATOM 1615 C CA . LYS A 1 175 ? 5.126 37.771 23.400 1.00 15.92 175 LYS A CA 1
ATOM 1616 C C . LYS A 1 175 ? 5.446 37.106 22.066 1.00 14.01 175 LYS A C 1
ATOM 1617 O O . LYS A 1 175 ? 4.982 37.567 21.019 1.00 15.29 175 LYS A O 1
ATOM 1627 N N . ARG A 1 176 ? 6.069 35.931 22.120 1.00 14.43 176 ARG A N 1
ATOM 1628 C CA . ARG A 1 176 ? 6.357 35.161 20.908 1.00 14.69 176 ARG A CA 1
ATOM 1629 C C . ARG A 1 176 ? 5.097 34.682 20.177 1.00 14.74 176 ARG A C 1
ATOM 1630 O O . ARG A 1 176 ? 5.026 34.770 18.950 1.00 15.15 176 ARG A O 1
ATOM 1644 N N . LEU A 1 177 ? 4.082 34.254 20.928 1.00 16.92 177 LEU A N 1
ATOM 1645 C CA . LEU A 1 177 ? 2.810 33.833 20.335 1.00 14.65 177 LEU A CA 1
ATOM 1646 C C . LEU A 1 177 ? 2.052 34.996 19.710 1.00 14.40 177 LEU A C 1
ATOM 1647 O O . LEU A 1 177 ? 1.548 34.882 18.595 1.00 18.05 177 LEU A O 1
ATOM 1653 N N . ALA A 1 178 ? 1.993 36.121 20.419 1.00 16.24 178 ALA A N 1
ATOM 1654 C CA . ALA A 1 178 ? 1.357 37.330 19.898 1.00 19.19 178 ALA A CA 1
ATOM 1655 C C . ALA A 1 178 ? 2.026 37.809 18.609 1.00 19.04 178 ALA A C 1
ATOM 1656 O O . ALA A 1 178 ? 1.345 38.155 17.645 1.00 19.30 178 ALA A O 1
ATOM 1659 N N . ALA A 1 179 ? 3.358 37.770 18.574 1.00 18.08 179 ALA A N 1
ATOM 1660 C CA . ALA A 1 179 ? 4.112 38.167 17.383 1.00 18.69 179 ALA A CA 1
ATOM 1661 C C . ALA A 1 179 ? 3.850 37.215 16.215 1.00 17.40 179 ALA A C 1
ATOM 1662 O O . ALA A 1 179 ? 3.720 37.642 15.064 1.00 17.44 179 ALA A O 1
ATOM 1665 N N . TYR A 1 180 ? 3.735 35.925 16.512 1.00 17.94 180 TYR A N 1
ATOM 1666 C CA . TYR A 1 180 ? 3.402 34.955 15.483 1.00 16.27 180 TYR A CA 1
ATOM 1667 C C . TYR A 1 180 ? 2.055 35.268 14.842 1.00 17.61 180 TYR A C 1
ATOM 1668 O O . TYR A 1 180 ? 1.940 35.308 13.617 1.00 15.70 180 TYR A O 1
ATOM 1679 N N . HIS A 1 181 ? 1.026 35.463 15.663 1.00 16.50 181 HIS A N 1
ATOM 1680 C CA . HIS A 1 181 ? -0.300 35.744 15.123 1.00 18.23 181 HIS A CA 1
ATOM 1681 C C . HIS A 1 181 ? -0.349 37.063 14.350 1.00 19.34 181 HIS A C 1
ATOM 1682 O O . HIS A 1 181 ? -0.913 37.127 13.255 1.00 20.89 181 HIS A O 1
ATOM 1692 N N . ALA A 1 182 ? 0.317 38.087 14.872 1.00 20.33 182 ALA A N 1
ATOM 1693 C CA . ALA A 1 182 ? 0.285 39.410 14.252 1.00 18.91 182 ALA A CA 1
ATOM 1694 C C . ALA A 1 182 ? 1.090 39.487 12.960 1.00 18.20 182 ALA A C 1
ATOM 1695 O O . ALA A 1 182 ? 0.617 40.042 11.970 1.00 22.40 182 ALA A O 1
ATOM 1698 N N . GLN A 1 183 ? 2.289 38.909 12.956 1.00 16.90 183 GLN A N 1
ATOM 1699 C CA . GLN A 1 183 ? 3.243 39.167 11.884 1.00 17.96 183 GLN A CA 1
ATOM 1700 C C . GLN A 1 183 ? 3.553 37.983 10.971 1.00 18.22 183 GLN A C 1
ATOM 1701 O O . GLN A 1 183 ? 3.848 38.170 9.789 1.00 20.01 183 GLN A O 1
ATOM 1710 N N . THR A 1 184 ? 3.529 36.771 11.513 1.00 15.40 184 THR A N 1
ATOM 1711 C CA . THR A 1 184 ? 3.938 35.610 10.734 1.00 16.71 184 THR A CA 1
ATOM 1712 C C . THR A 1 184 ? 2.755 34.930 10.054 1.00 17.09 184 THR A C 1
ATOM 1713 O O . THR A 1 184 ? 2.814 34.622 8.862 1.00 17.73 184 THR A O 1
ATOM 1719 N N . GLU A 1 185 ? 1.655 34.768 10.784 1.00 18.84 185 GLU A N 1
ATOM 1720 C CA . GLU A 1 185 ? 0.496 34.057 10.254 1.00 21.29 185 GLU A CA 1
ATOM 1721 C C . GLU A 1 185 ? -0.059 34.593 8.914 1.00 22.28 185 GLU A C 1
ATOM 1722 O O . GLU A 1 185 ? -0.477 33.805 8.068 1.00 21.22 185 GLU A O 1
ATOM 1729 N N . PRO A 1 186 ? 0.019 35.917 8.663 1.00 20.96 186 PRO A N 1
ATOM 1730 C CA . PRO A 1 186 ? -0.346 36.446 7.337 1.00 20.89 186 PRO A CA 1
ATOM 1731 C C . PRO A 1 186 ? 0.371 35.816 6.128 1.00 23.82 186 PRO A C 1
ATOM 1732 O O . PRO A 1 186 ? -0.183 35.761 5.030 1.00 25.45 186 PRO A O 1
ATOM 1736 N N . ILE A 1 187 ? 1.576 35.298 6.346 1.00 19.51 187 ILE A N 1
ATOM 1737 C CA . ILE A 1 187 ? 2.355 34.648 5.296 1.00 19.69 187 ILE A CA 1
ATOM 1738 C C . ILE A 1 187 ? 1.662 33.402 4.724 1.00 22.45 187 ILE A C 1
ATOM 1739 O O . ILE A 1 187 ? 1.833 33.065 3.553 1.00 20.56 187 ILE A O 1
ATOM 1745 N N . VAL A 1 188 ? 0.853 32.745 5.553 1.00 22.14 188 VAL A N 1
ATOM 1746 C CA . VAL A 1 188 ? 0.098 31.561 5.158 1.00 21.93 188 VAL A CA 1
ATOM 1747 C C . VAL A 1 188 ? -0.862 31.866 3.997 1.00 23.22 188 VAL A C 1
ATOM 1748 O O . VAL A 1 188 ? -0.930 31.107 3.030 1.00 24.92 188 VAL A O 1
ATOM 1753 N N . ASP A 1 189 ? -1.501 33.033 4.029 1.00 25.85 189 ASP A N 1
ATOM 1754 C CA . ASP A 1 189 ? -2.375 33.440 2.928 1.00 28.74 189 ASP A CA 1
ATOM 1755 C C . ASP A 1 189 ? -1.590 33.758 1.655 1.00 28.67 189 ASP A C 1
ATOM 1756 O O . ASP A 1 189 ? -2.078 33.539 0.547 1.00 30.85 189 ASP A O 1
ATOM 1762 N N . PHE A 1 190 ? -0.383 34.290 1.821 1.00 26.77 190 PHE A N 1
ATOM 1763 C CA . PHE A 1 190 ? 0.510 34.583 0.701 1.00 26.67 190 PHE A CA 1
ATOM 1764 C C . PHE A 1 190 ? 0.819 33.311 -0.101 1.00 27.13 190 PHE A C 1
ATOM 1765 O O . PHE A 1 190 ? 0.706 33.305 -1.332 1.00 27.26 190 PHE A O 1
ATOM 1774 N N . TYR A 1 191 ? 1.114 32.216 0.598 1.00 23.32 191 TYR A N 1
ATOM 1775 C CA . TYR A 1 191 ? 1.377 30.945 -0.068 1.00 19.81 191 TYR A CA 1
ATOM 1776 C C . TYR A 1 191 ? 0.119 30.199 -0.525 1.00 19.87 191 TYR A C 1
ATOM 1777 O O . TYR A 1 191 ? 0.197 29.351 -1.409 1.00 24.08 191 TYR A O 1
ATOM 1788 N N . LYS A 1 192 ? -1.021 30.452 0.115 1.00 22.47 192 LYS A N 1
ATOM 1789 C CA . LYS A 1 192 ? -2.290 29.918 -0.384 1.00 26.74 192 LYS A CA 1
ATOM 1790 C C . LYS A 1 192 ? -2.605 30.495 -1.763 1.00 28.24 192 LYS A C 1
ATOM 1791 O O . LYS A 1 192 ? -2.925 29.758 -2.700 1.00 28.29 192 LYS A O 1
ATOM 1801 N N . LYS A 1 193 ? -2.401 31.800 -1.909 1.00 30.16 193 LYS A N 1
ATOM 1802 C CA . LYS A 1 193 ? -2.662 32.475 -3.176 1.00 37.15 193 LYS A CA 1
ATOM 1803 C C . LYS A 1 193 ? -1.691 32.067 -4.284 1.00 38.34 193 LYS A C 1
ATOM 1804 O O . LYS A 1 193 ? -2.052 32.062 -5.459 1.00 43.42 193 LYS A O 1
ATOM 1814 N N . THR A 1 194 ? -0.469 31.700 -3.912 1.00 38.49 194 THR A N 1
ATOM 1815 C CA . THR A 1 194 ? 0.504 31.228 -4.891 1.00 40.16 194 THR A CA 1
ATOM 1816 C C . THR A 1 194 ? 0.325 29.741 -5.211 1.00 40.52 194 THR A C 1
ATOM 1817 O O . THR A 1 194 ? 0.923 29.226 -6.160 1.00 42.18 194 THR A O 1
ATOM 1823 N N . GLY A 1 195 ? -0.481 29.054 -4.402 1.00 39.82 195 GLY A N 1
ATOM 1824 C CA . GLY A 1 195 ? -0.787 27.655 -4.655 1.00 37.27 195 GLY A CA 1
ATOM 1825 C C . GLY A 1 195 ? 0.146 26.588 -4.080 1.00 34.99 195 GLY A C 1
ATOM 1826 O O . GLY A 1 195 ? 0.018 25.414 -4.444 1.00 38.12 195 GLY A O 1
ATOM 1828 N N . ILE A 1 196 ? 1.058 26.949 -3.177 1.00 29.19 196 ILE A N 1
ATOM 1829 C CA . ILE A 1 196 ? 2.003 25.956 -2.648 1.00 23.94 196 ILE A CA 1
ATOM 1830 C C . ILE A 1 196 ? 1.833 25.607 -1.1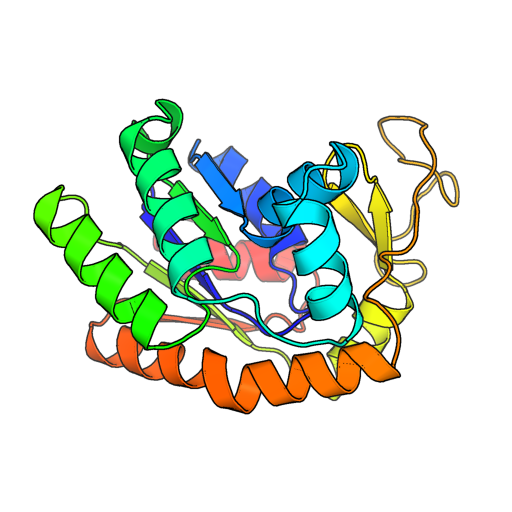68 1.00 19.66 196 ILE A C 1
ATOM 1831 O O . ILE A 1 196 ? 2.589 24.795 -0.626 1.00 21.41 196 ILE A O 1
ATOM 1837 N N . TRP A 1 197 ? 0.796 26.153 -0.546 1.00 20.17 197 TRP A N 1
ATOM 1838 C CA . TRP A 1 197 ? 0.493 25.863 0.849 1.00 20.97 197 TRP A CA 1
ATOM 1839 C C . TRP A 1 197 ? -0.112 24.466 1.060 1.00 25.81 197 TRP A C 1
ATOM 1840 O O . TRP A 1 197 ? -0.870 23.974 0.225 1.00 27.82 197 TRP A O 1
ATOM 1853 N N . ALA A 1 198 ? 0.299 23.801 2.136 1.00 22.36 198 ALA A N 1
ATOM 1854 C CA . ALA A 1 198 ? -0.371 22.593 2.612 1.00 18.51 198 ALA A CA 1
ATOM 1855 C C . ALA A 1 198 ? -0.398 22.647 4.136 1.00 21.71 198 ALA A C 1
ATOM 1856 O O . ALA A 1 198 ? 0.546 23.132 4.755 1.00 20.57 198 ALA A O 1
ATOM 1859 N N . GLY A 1 199 ? -1.522 22.250 4.728 1.00 22.08 199 GLY A N 1
ATOM 1860 C CA . GLY A 1 199 ? -1.666 22.293 6.176 1.00 22.44 199 GLY A CA 1
ATOM 1861 C C . GLY A 1 199 ? -1.496 20.930 6.823 1.00 24.15 199 GLY A C 1
ATOM 1862 O O . GLY A 1 199 ? -1.844 19.907 6.234 1.00 25.02 199 GLY A O 1
ATOM 1864 N N . VAL A 1 200 ? -0.955 20.910 8.036 1.00 20.11 200 VAL A N 1
ATOM 1865 C CA . VAL A 1 200 ? -0.665 19.656 8.728 1.00 20.93 200 VAL A CA 1
ATOM 1866 C C . VAL A 1 200 ? -1.091 19.744 10.202 1.00 18.83 200 VAL A C 1
ATOM 1867 O O . VAL A 1 200 ? -0.979 20.801 10.827 1.00 15.93 200 VAL A O 1
ATOM 1872 N N . ASP A 1 201 ? -1.690 18.674 10.722 1.00 21.97 201 ASP A N 1
ATOM 1873 C CA . ASP A 1 201 ? -2.116 18.659 12.124 1.00 21.09 201 ASP A CA 1
ATOM 1874 C C . ASP A 1 201 ? -0.927 18.370 13.025 1.00 16.74 201 ASP A C 1
ATOM 1875 O O . ASP A 1 201 ? -0.572 17.208 13.239 1.00 17.82 201 ASP A O 1
ATOM 1881 N N . ALA A 1 202 ? -0.347 19.432 13.582 1.00 16.68 202 ALA A N 1
ATOM 1882 C CA . ALA A 1 202 ? 0.856 19.318 14.399 1.00 14.33 202 ALA A CA 1
ATOM 1883 C C . ALA A 1 202 ? 0.581 18.991 15.871 1.00 16.46 202 ALA A C 1
ATOM 1884 O O . ALA A 1 202 ? 1.520 18.876 16.664 1.00 16.91 202 ALA A O 1
ATOM 1887 N N . SER A 1 203 ? -0.685 18.792 16.231 1.00 19.45 203 SER A N 1
ATOM 1888 C CA . SER A 1 203 ? -1.022 18.413 17.602 1.00 17.36 203 SER A CA 1
ATOM 1889 C C . SER A 1 203 ? -0.882 16.907 17.818 1.00 18.46 203 SER A C 1
ATOM 1890 O O . SER A 1 203 ? -0.910 16.436 18.958 1.00 21.12 203 SER A O 1
ATOM 1895 N N . GLN A 1 204 ? -0.693 16.165 16.728 1.00 15.72 204 GLN A N 1
ATOM 1896 C CA . GLN A 1 204 ? -0.482 14.722 16.800 1.00 16.32 204 GLN A CA 1
ATOM 1897 C C . GLN A 1 204 ? 0.949 14.432 17.255 1.00 19.51 204 GLN A C 1
ATOM 1898 O O . GLN A 1 204 ? 1.782 15.335 17.292 1.00 18.35 204 GLN A O 1
ATOM 1907 N N . PRO A 1 205 ? 1.242 13.180 17.648 1.00 15.71 205 PRO A N 1
ATOM 1908 C CA . PRO A 1 205 ? 2.618 12.820 18.016 1.00 15.99 205 PRO A CA 1
ATOM 1909 C C . PRO A 1 205 ? 3.576 12.888 16.828 1.00 16.64 205 PRO A C 1
ATOM 1910 O O . PRO A 1 205 ? 3.149 12.898 15.681 1.00 16.20 205 PRO A O 1
ATOM 1914 N N . PRO A 1 206 ? 4.890 12.881 17.094 1.00 17.14 206 PRO A N 1
ATOM 1915 C CA . PRO A 1 206 ? 5.907 13.167 16.076 1.00 18.96 206 PRO A CA 1
ATOM 1916 C C . PRO A 1 206 ? 5.861 12.289 14.820 1.00 21.35 206 PRO A C 1
ATOM 1917 O O . PRO A 1 206 ? 5.966 12.807 13.705 1.00 20.64 206 PRO A O 1
ATOM 1921 N N . ALA A 1 207 ? 5.803 10.967 15.000 1.00 19.50 207 ALA A N 1
ATOM 1922 C CA . ALA A 1 207 ? 5.802 10.028 13.875 1.00 16.22 207 ALA A CA 1
ATOM 1923 C C . ALA A 1 207 ? 4.554 10.170 13.008 1.00 15.95 207 ALA A C 1
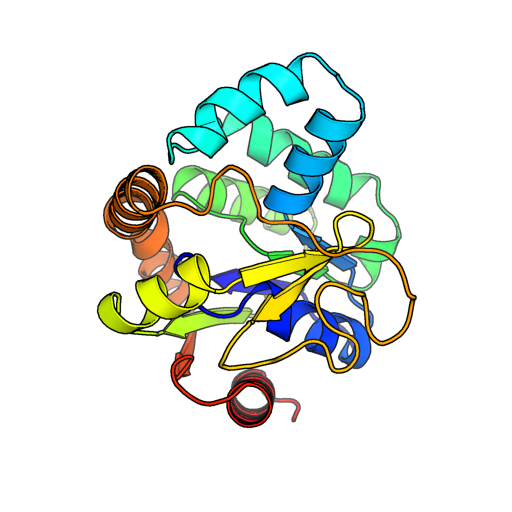ATOM 1924 O O . ALA A 1 207 ? 4.611 10.027 11.787 1.00 20.02 207 ALA A O 1
ATOM 1927 N N . THR A 1 208 ? 3.433 10.476 13.650 1.00 18.78 208 THR A N 1
ATOM 1928 C CA . THR A 1 208 ? 2.180 10.745 12.960 1.00 17.69 208 THR A CA 1
ATOM 1929 C C . THR A 1 208 ? 2.257 12.034 12.133 1.00 22.61 208 THR A C 1
ATOM 1930 O O . THR A 1 208 ? 1.842 12.056 10.974 1.00 18.81 208 THR A O 1
ATOM 1936 N N . VAL A 1 209 ? 2.831 13.089 12.710 1.00 19.18 209 VAL A N 1
ATOM 1937 C CA . VAL A 1 209 ? 3.020 14.343 11.985 1.00 18.05 209 VAL A CA 1
ATOM 1938 C C . VAL A 1 209 ? 3.966 14.160 10.786 1.00 18.27 209 VAL A C 1
ATOM 1939 O O . VAL A 1 209 ? 3.717 14.698 9.704 1.00 18.90 209 VAL A O 1
ATOM 1944 N N . TRP A 1 210 ? 5.001 13.337 10.951 1.00 17.57 210 TRP A N 1
ATOM 1945 C CA . TRP A 1 210 ? 5.952 13.083 9.871 1.00 15.77 210 TRP A CA 1
ATOM 1946 C C . TRP A 1 210 ? 5.302 12.364 8.678 1.00 21.12 210 TRP A C 1
ATOM 1947 O O . TRP A 1 210 ? 5.498 12.768 7.531 1.00 19.95 210 TRP A O 1
ATOM 1960 N N . ALA A 1 211 ? 4.464 11.363 8.947 1.00 20.65 211 ALA A N 1
ATOM 1961 C CA . ALA A 1 211 ? 3.721 10.683 7.885 1.00 19.23 211 ALA A CA 1
ATOM 1962 C C . ALA A 1 211 ? 2.746 11.617 7.165 1.00 19.24 211 ALA A C 1
ATOM 1963 O O . ALA A 1 211 ? 2.535 11.506 5.952 1.00 22.46 211 ALA A O 1
ATOM 1966 N N . ASP A 1 212 ? 2.141 12.520 7.930 1.00 18.54 212 ASP A N 1
ATOM 1967 C CA . ASP A 1 212 ? 1.235 13.531 7.395 1.00 17.20 212 ASP A CA 1
ATOM 1968 C C . ASP A 1 212 ? 2.001 14.465 6.448 1.00 22.43 212 ASP A C 1
ATOM 1969 O O . ASP A 1 212 ? 1.541 14.741 5.337 1.00 23.07 212 ASP A O 1
ATOM 1975 N N . ILE A 1 213 ? 3.200 14.887 6.858 1.00 21.26 213 ILE A N 1
ATOM 1976 C CA . ILE A 1 213 ? 4.036 15.755 6.024 1.00 20.20 213 ILE A CA 1
ATOM 1977 C C . ILE A 1 213 ? 4.455 15.070 4.718 1.00 20.66 213 ILE A C 1
ATOM 1978 O O . ILE A 1 213 ? 4.281 15.638 3.637 1.00 22.90 213 ILE A O 1
ATOM 1984 N N . LEU A 1 214 ? 4.940 13.833 4.808 1.00 22.16 214 LEU A N 1
ATOM 1985 C CA . LEU A 1 214 ? 5.310 13.068 3.615 1.00 25.85 214 LEU A CA 1
ATOM 1986 C C . LEU A 1 214 ? 4.145 12.992 2.640 1.00 29.19 214 LEU A C 1
ATOM 1987 O O . LEU A 1 214 ? 4.310 13.115 1.422 1.00 31.40 214 LEU A O 1
ATOM 1993 N N . ASN A 1 215 ? 2.967 12.742 3.194 1.00 31.86 215 ASN A N 1
ATOM 1994 C CA . ASN A 1 215 ? 1.743 12.656 2.421 1.00 30.78 215 ASN A CA 1
ATOM 1995 C C . ASN A 1 215 ? 1.472 13.983 1.709 1.00 32.13 215 ASN A C 1
ATOM 1996 O O . ASN A 1 215 ? 1.331 14.012 0.491 1.00 36.71 215 ASN A O 1
ATOM 2004 N N . LYS A 1 216 ? 1.538 15.087 2.451 1.00 30.51 216 LYS A N 1
ATOM 2005 C CA . LYS A 1 216 ? 1.276 16.411 1.889 1.00 29.00 216 LYS A CA 1
ATOM 2006 C C . LYS A 1 216 ? 2.304 16.858 0.841 1.00 33.86 216 LYS A C 1
ATOM 2007 O O . LYS A 1 216 ? 1.998 17.702 -0.004 1.00 32.74 216 LYS A O 1
ATOM 2017 N N . LEU A 1 217 ? 3.511 16.296 0.886 1.00 36.78 217 LEU A N 1
ATOM 2018 C CA . LEU A 1 217 ? 4.564 16.665 -0.063 1.00 42.40 217 LEU A CA 1
ATOM 2019 C C . LEU A 1 217 ? 4.414 16.000 -1.432 1.00 49.40 217 LEU A C 1
ATOM 2020 O O . LEU A 1 217 ? 5.050 16.421 -2.397 1.00 44.97 217 LEU A O 1
ATOM 2026 N N . GLY A 1 218 ? 3.658 14.907 -1.491 1.00 56.83 218 GLY A N 1
ATOM 2027 C CA . GLY A 1 218 ? 3.484 14.200 -2.748 1.00 64.96 218 GLY A CA 1
ATOM 2028 C C . GLY A 1 218 ? 4.611 13.234 -3.061 1.00 72.51 218 GLY A C 1
ATOM 2029 O O . GLY A 1 218 ? 4.872 12.939 -4.229 1.00 72.55 218 GLY A O 1
ATOM 2031 N N . LYS A 1 219 ? 5.298 12.760 -2.027 1.00 80.76 219 LYS A N 1
ATOM 2032 C CA . LYS A 1 219 ? 6.340 11.745 -2.197 1.00 88.88 219 LYS A CA 1
ATOM 2033 C C . LYS A 1 219 ? 5.965 10.485 -1.376 1.00 95.95 219 LYS A C 1
ATOM 2034 O O . LYS A 1 219 ? 5.584 9.456 -1.958 1.00 98.13 219 LYS A O 1
ATOM 2044 N N . ASN A 1 220 ? 5.996 10.613 -0.042 1.00 98.39 220 ASN A N 1
ATOM 2045 C CA . ASN A 1 220 ? 5.650 9.561 0.957 1.00 104.04 220 ASN A CA 1
ATOM 2046 C C . ASN A 1 220 ? 6.798 8.592 1.243 1.00 106.50 220 ASN A C 1
ATOM 2047 O O . ASN A 1 220 ? 7.750 8.496 0.414 1.00 108.44 220 ASN A O 1
#

InterPro domains:
  IPR000850 Adenylate kinase/UMP-CMP kinase [MF_00235] (7-220)
  IPR000850 Adenylate kinase/UMP-CMP kinase [PR00094] (10-23)
  IPR000850 Adenylate kinase/UMP-CMP kinase [PR00094] (38-52)
  IPR000850 Adenylate kinase/UMP-CMP kinase [PR00094] (88-104)
  IPR000850 Adenylate kinase/UMP-CMP kinase [PR00094] (167-182)
  IPR000850 Adenylate kinase/UMP-CMP kinase [PR00094] (184-198)
  IPR000850 Adenylate kinase/UMP-CMP kinase [PTHR23359] (5-216)
  IPR000850 Adenylate kinase/UMP-CMP kinase [cd01428] (8-211)
  IPR006259 Adenylate kinase subfamily [TIGR01351] (8-218)
  IPR007862 Adenylate kinase, active site lid domain [PF05191] (134-169)
  IPR027417 P-loop containing nucleoside triphosphate hydrolase [G3DSA:3.40.50.300] (1-221)
  IPR027417 P-loop containing nucleoside triphosphate hydrolase [SSF52540] (10-217)
  IPR028587 Adenylate kinase 2 [MF_03168] (1-222)
  IPR033690 Adenylate kinase, conserved site [PS00113] (88-99)

GO terms:
  GO:0005737 cytoplasm (C, IDA)
  GO:0005758 mitochondrial intermembrane space (C, IDA)
  GO:0003688 DNA replication origin binding (F, IDA)
  GO:0004017 AMP kinase activity (F, IDA)
  GO:0006172 ADP biosynthetic process (P, IDA)
  GO:0005739 mitochondrion (C, HDA)
  GO:0036388 pre-replicative complex assembly (P, IMP)
  GO:0004017 AMP kinase activity (F, IMP)
  GO:0006270 DNA replication initiation (P, IMP)
  GO:0009117 nucleotide metabolic process (P, IMP)
  GO:0005758 mitochondrial intermembrane space (C, EXP)
  GO:0016208 AMP binding (F, IDA)
  GO:0005524 ATP binding (F, IDA)
  GO:0005829 cytosol (C, IDA)

Organism: Saccharomyces cerevisiae (strain ATCC 204508 / S288c) (NCBI:txid559292)

Sequence (218 aa):
ESIRMVLIGPPGAGKGTQAPNLQERFHAAHLATGDMLRSQIAKGTQLGLEAKKIMDQGGLVSDDIMVNMIKDELTNNPACKNGFILDGFPRTIPQAEKLDQMLKEQGTPLEKAIELKVDDELLVARITGRLIHPASGRSYHKIFNPPKEDMKDDVTGEALVQRSDDNADALKKRLAAYHAQTEPIVDFYKKTGIWAGVDASQPPATVWADILNKLGKN

CATH classification: 3.40.50.300

Radius of gyration: 16.72 Å; Cα contacts (8 Å, |Δi|>4): 344; chains: 1; bounding box: 34×35×44 Å

B-factor: mean 35.48, std 24.08, range [9.49, 155.3]

Secondary structure (DSSP, 8-state):
---EEEEE--TTSSHHHHHHHHHHHH--EEEEHHHHHHHHHHTT-HHHHHHHHHHHTT----HHHHHHHHHHHHHH-GGGGS-EEEES---SHHHHHHHHHHHHHHT----EEEEEE--HHHHHHHHHTEEE-TTT--EEETTTB--SSTTB-TTT-PBPB--TT-SHHHHHHHHHHIIIIITHHHHHHHHHT-EEEEETTS-HHHHHHHHHHHHT--